Protein AF-A0A958B3D5-F1 (afdb_monomer)

Structure (mmCIF, N/CA/C/O backbone):
data_AF-A0A958B3D5-F1
#
_entry.id   AF-A0A958B3D5-F1
#
loop_
_atom_site.group_PDB
_atom_site.id
_atom_site.type_symbol
_atom_site.label_atom_id
_atom_site.label_alt_id
_atom_site.label_comp_id
_atom_site.label_asym_id
_atom_site.label_entity_id
_atom_site.label_seq_id
_atom_site.pdbx_PDB_ins_code
_atom_site.Cartn_x
_atom_site.Cartn_y
_atom_site.Cartn_z
_atom_site.occupancy
_atom_site.B_iso_or_equiv
_atom_site.auth_seq_id
_atom_site.auth_comp_id
_atom_site.auth_asym_id
_atom_site.auth_atom_id
_atom_site.pdbx_PDB_model_num
ATOM 1 N N . MET A 1 1 ? 12.696 -18.275 -18.378 1.00 77.12 1 MET A N 1
ATOM 2 C CA . MET A 1 1 ? 12.190 -16.947 -18.008 1.00 77.12 1 MET A CA 1
ATOM 3 C C . MET A 1 1 ? 13.388 -16.177 -17.525 1.00 77.12 1 MET A C 1
ATOM 5 O O . MET A 1 1 ? 14.136 -16.757 -16.745 1.00 77.12 1 MET A O 1
ATOM 9 N N . VAL A 1 2 ? 13.602 -14.979 -18.042 1.00 88.62 2 VAL A N 1
ATOM 10 C CA . VAL A 1 2 ? 14.776 -14.151 -17.714 1.00 88.62 2 VAL A CA 1
ATOM 11 C C . VAL A 1 2 ? 14.427 -13.026 -16.740 1.00 88.62 2 VAL A C 1
ATOM 13 O O . VAL A 1 2 ? 15.256 -12.662 -15.922 1.00 88.62 2 VAL A O 1
ATOM 16 N N . GLY A 1 3 ? 13.149 -12.641 -16.679 1.00 92.44 3 GLY A N 1
ATOM 17 C CA . GLY A 1 3 ? 12.602 -11.757 -15.654 1.00 92.44 3 GLY A CA 1
ATOM 18 C C . GLY A 1 3 ? 11.229 -12.218 -15.157 1.00 92.44 3 GLY A C 1
ATOM 19 O O . GLY A 1 3 ? 10.503 -12.943 -15.852 1.00 92.44 3 GLY A O 1
ATOM 20 N N . LEU A 1 4 ? 10.876 -11.806 -13.937 1.00 95.00 4 LEU A N 1
ATOM 21 C CA . LEU A 1 4 ? 9.595 -12.077 -13.280 1.00 95.00 4 LEU A CA 1
ATOM 22 C C . LEU A 1 4 ? 9.015 -10.776 -12.722 1.00 95.00 4 LEU A C 1
ATOM 24 O O . LEU A 1 4 ? 9.744 -9.974 -12.154 1.00 95.00 4 LEU A O 1
ATOM 28 N N . ALA A 1 5 ? 7.698 -10.616 -12.813 1.00 95.56 5 ALA A N 1
ATOM 29 C CA . ALA A 1 5 ? 6.973 -9.504 -12.205 1.00 95.56 5 ALA A CA 1
ATOM 30 C C . ALA A 1 5 ? 5.716 -10.019 -11.504 1.00 95.56 5 ALA A C 1
ATOM 32 O O . ALA A 1 5 ? 5.109 -10.996 -11.944 1.00 95.56 5 ALA A O 1
ATOM 33 N N . PHE A 1 6 ? 5.305 -9.365 -10.422 1.00 93.06 6 PHE A N 1
ATOM 34 C CA . PHE A 1 6 ? 4.084 -9.713 -9.701 1.00 93.06 6 PHE A CA 1
ATOM 35 C C . P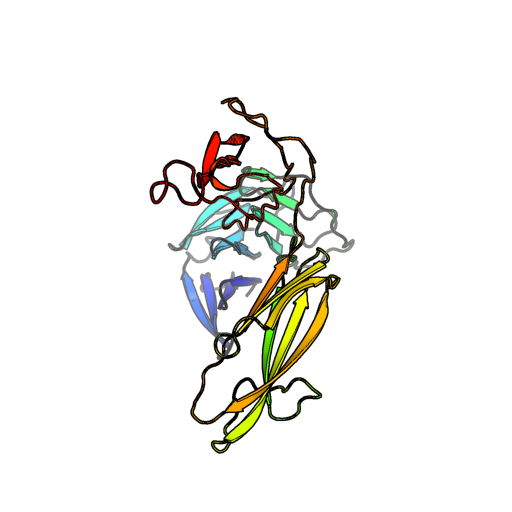HE A 1 6 ? 3.142 -8.518 -9.685 1.00 93.06 6 PHE A C 1
ATOM 37 O O . PHE A 1 6 ? 3.544 -7.422 -9.304 1.00 93.06 6 PHE A O 1
ATOM 44 N N . TYR A 1 7 ? 1.892 -8.729 -10.086 1.00 93.25 7 TYR A N 1
ATOM 45 C CA . TYR A 1 7 ? 0.882 -7.678 -10.072 1.00 93.25 7 TYR A CA 1
ATOM 46 C C . TYR A 1 7 ? -0.500 -8.265 -9.805 1.00 93.25 7 TYR A C 1
ATOM 48 O O . TYR A 1 7 ? -0.893 -9.257 -10.420 1.00 93.25 7 TYR A O 1
ATOM 56 N N . ASN A 1 8 ? -1.239 -7.645 -8.882 1.00 88.06 8 ASN A N 1
ATOM 57 C CA . ASN A 1 8 ? -2.623 -7.988 -8.548 1.00 88.06 8 ASN A CA 1
ATOM 58 C C . ASN A 1 8 ? -2.867 -9.499 -8.313 1.00 88.06 8 ASN A C 1
ATOM 60 O O . ASN A 1 8 ? -3.808 -10.090 -8.840 1.00 88.06 8 ASN A O 1
ATOM 64 N N . GLY A 1 9 ? -1.971 -10.147 -7.559 1.00 86.06 9 GLY A N 1
ATOM 65 C CA . GLY A 1 9 ? -2.069 -11.577 -7.231 1.00 86.06 9 GLY A CA 1
ATOM 66 C C . GLY A 1 9 ? -1.622 -12.540 -8.339 1.00 86.06 9 GLY A C 1
ATOM 67 O O . GLY A 1 9 ? -1.607 -13.748 -8.112 1.00 86.06 9 GLY A O 1
ATOM 68 N N . GLN A 1 10 ? -1.232 -12.031 -9.509 1.00 94.56 10 GLN A N 1
ATOM 69 C CA . GLN A 1 10 ? -0.783 -12.816 -10.654 1.00 94.56 10 GLN A CA 1
ATOM 70 C C . GLN A 1 10 ? 0.737 -12.694 -10.820 1.00 94.56 10 GLN A C 1
ATOM 72 O O . GLN A 1 10 ? 1.296 -11.594 -10.824 1.00 94.56 10 GLN A O 1
ATOM 77 N N . LEU A 1 11 ? 1.407 -13.837 -10.985 1.00 96.94 11 LEU A N 1
ATOM 78 C CA . LEU A 1 11 ? 2.815 -13.889 -11.370 1.00 96.94 11 LEU A CA 1
ATOM 79 C C . LEU A 1 11 ? 2.921 -13.826 -12.895 1.00 96.94 11 LEU A C 1
ATOM 81 O O . LEU A 1 11 ? 2.207 -14.543 -13.599 1.00 96.94 11 LEU A O 1
ATOM 85 N N . TYR A 1 12 ? 3.833 -13.003 -13.390 1.00 97.38 12 TYR A N 1
ATOM 86 C CA . TYR A 1 12 ? 4.180 -12.876 -14.796 1.00 97.38 12 TYR A CA 1
ATOM 87 C C . TYR A 1 12 ? 5.673 -13.115 -14.990 1.00 97.38 12 TYR A C 1
ATOM 89 O O . TYR A 1 12 ? 6.467 -12.991 -14.056 1.00 97.38 12 TYR A O 1
ATOM 97 N N . GLY A 1 13 ? 6.080 -13.389 -16.222 1.00 95.44 13 GLY A N 1
ATOM 98 C CA . GLY A 1 13 ? 7.480 -13.254 -16.589 1.00 95.44 13 GLY A CA 1
ATOM 99 C C . GLY A 1 13 ? 7.708 -13.207 -18.086 1.00 95.44 13 GLY A C 1
ATOM 100 O O . GLY A 1 13 ? 6.782 -13.401 -18.871 1.00 95.44 13 GLY A O 1
ATOM 101 N N . VAL A 1 14 ? 8.963 -13.010 -18.463 1.00 94.31 14 VAL A N 1
ATOM 102 C CA . VAL A 1 14 ? 9.401 -12.890 -19.859 1.00 94.31 14 VAL A CA 1
ATOM 103 C C . VAL A 1 14 ? 10.332 -14.025 -20.257 1.00 94.31 14 VAL A C 1
ATOM 105 O O . VAL A 1 14 ? 11.064 -14.583 -19.432 1.00 94.31 14 VAL A O 1
ATOM 108 N N . LYS A 1 15 ? 10.301 -14.382 -21.539 1.00 89.38 15 LYS A N 1
ATOM 109 C CA . LYS A 1 15 ? 11.169 -15.385 -22.166 1.00 89.38 15 LYS A CA 1
ATOM 110 C C . LYS A 1 15 ? 11.707 -14.808 -23.482 1.00 89.38 15 LYS A C 1
ATOM 112 O O . LYS A 1 15 ? 10.896 -14.368 -24.282 1.00 89.38 15 LYS A O 1
ATOM 117 N N . ASN A 1 16 ? 13.018 -14.886 -23.710 1.00 82.38 16 ASN A N 1
ATOM 118 C CA . ASN A 1 16 ? 13.761 -14.221 -24.800 1.00 82.38 16 ASN A CA 1
ATOM 119 C C . ASN A 1 16 ? 14.548 -15.204 -25.705 1.00 82.38 16 ASN A C 1
ATOM 121 O O . ASN A 1 16 ? 15.698 -14.975 -26.056 1.00 82.38 16 ASN A O 1
ATOM 125 N N . ILE A 1 17 ? 14.002 -16.397 -25.980 1.00 78.88 17 ILE A N 1
ATOM 126 C CA . ILE A 1 17 ? 14.711 -17.389 -26.827 1.00 78.88 17 ILE A CA 1
ATOM 127 C C . ILE A 1 17 ? 13.835 -18.069 -27.882 1.00 78.88 17 ILE A C 1
ATOM 129 O O . ILE A 1 17 ? 14.340 -18.493 -28.916 1.00 78.88 17 ILE A O 1
ATOM 133 N N . ALA A 1 18 ? 12.549 -18.289 -27.596 1.00 80.81 18 ALA A N 1
ATOM 134 C CA . ALA A 1 18 ? 11.605 -18.939 -28.508 1.00 80.81 18 ALA A CA 1
ATOM 135 C C . ALA A 1 18 ? 10.183 -18.732 -27.988 1.00 80.81 18 ALA A C 1
ATOM 137 O O . ALA A 1 18 ? 9.936 -19.062 -26.817 1.00 80.81 18 ALA A O 1
ATOM 138 N N . ASN A 1 19 ? 9.264 -18.292 -28.850 1.00 86.25 19 ASN A N 1
ATOM 139 C CA . ASN A 1 19 ? 7.934 -17.824 -28.458 1.00 86.25 19 ASN A CA 1
ATOM 140 C C . ASN A 1 19 ? 8.078 -16.742 -27.389 1.00 86.25 19 ASN A C 1
ATOM 142 O O . ASN A 1 19 ? 7.780 -16.964 -26.205 1.00 86.25 19 ASN A O 1
ATOM 146 N N . GLU A 1 20 ? 8.683 -15.642 -27.800 1.00 92.19 20 GLU A N 1
ATOM 147 C CA . GLU A 1 20 ? 8.947 -14.528 -26.922 1.00 92.19 20 GLU A CA 1
ATOM 148 C C . GLU A 1 20 ? 7.638 -13.819 -26.612 1.00 92.19 20 GLU A C 1
ATOM 150 O O . GLU A 1 20 ? 6.849 -13.462 -27.480 1.00 92.19 20 GLU A O 1
ATOM 155 N N . ALA A 1 21 ? 7.360 -13.731 -25.322 1.00 95.56 21 ALA A N 1
ATOM 156 C CA . ALA A 1 21 ? 6.099 -13.240 -24.818 1.00 95.56 21 ALA A CA 1
ATOM 157 C C . ALA A 1 21 ? 6.259 -12.874 -23.346 1.00 95.56 21 ALA A 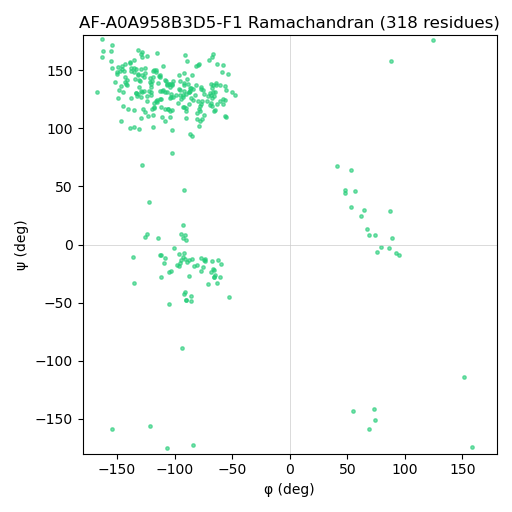C 1
ATOM 159 O O . ALA A 1 21 ? 7.145 -13.381 -22.641 1.00 95.56 21 ALA A O 1
ATOM 160 N N . ILE A 1 22 ? 5.325 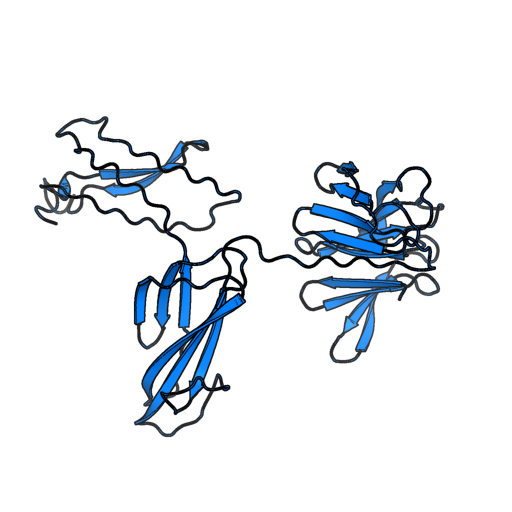-12.065 -22.860 1.00 96.50 22 ILE A N 1
ATOM 161 C CA . ILE A 1 22 ? 5.001 -12.023 -21.440 1.00 96.50 22 ILE A CA 1
ATOM 162 C C . ILE A 1 22 ? 4.048 -13.184 -21.169 1.00 96.50 22 ILE A C 1
ATOM 164 O O . ILE A 1 22 ? 3.025 -13.342 -21.837 1.00 96.50 22 ILE A O 1
ATOM 168 N N . TRP A 1 23 ? 4.371 -13.995 -20.171 1.00 97.25 23 TRP A N 1
ATOM 169 C CA . TRP A 1 23 ? 3.598 -15.160 -19.761 1.00 97.25 23 TRP A CA 1
ATOM 170 C C . TRP A 1 23 ? 2.942 -14.899 -18.410 1.00 97.25 23 TRP A C 1
ATOM 172 O O . TRP A 1 23 ? 3.624 -14.488 -17.475 1.00 97.25 23 TRP A O 1
ATOM 182 N N . ALA A 1 24 ? 1.651 -15.200 -18.279 1.00 97.38 24 ALA A N 1
ATOM 183 C CA . ALA A 1 24 ? 0.974 -15.290 -16.989 1.00 97.38 24 ALA A CA 1
ATOM 184 C C . ALA A 1 24 ? 1.171 -16.699 -16.413 1.00 97.38 24 ALA A C 1
ATOM 186 O O . ALA A 1 24 ? 0.878 -17.695 -17.079 1.00 97.38 24 ALA A O 1
ATOM 187 N N . ILE A 1 25 ? 1.682 -16.780 -15.186 1.00 97.44 25 ILE A N 1
ATOM 188 C CA . ILE A 1 25 ? 2.015 -18.016 -14.475 1.00 97.44 25 ILE A CA 1
ATOM 189 C C . ILE A 1 25 ? 1.041 -18.198 -13.314 1.00 97.44 25 ILE A C 1
ATOM 191 O O . ILE A 1 25 ? 1.098 -17.478 -12.318 1.00 97.44 25 ILE A O 1
ATOM 195 N N . ASP A 1 26 ? 0.147 -19.174 -13.415 1.00 94.81 26 ASP A N 1
ATOM 196 C CA . ASP A 1 26 ? -0.743 -19.524 -12.310 1.00 94.81 26 ASP A CA 1
ATOM 197 C C . ASP A 1 26 ? 0.081 -20.127 -11.158 1.00 94.81 26 ASP A C 1
ATOM 199 O O . ASP A 1 26 ? 0.756 -21.145 -11.317 1.00 94.81 26 ASP A O 1
ATOM 203 N N . THR A 1 27 ? 0.052 -19.490 -9.988 1.00 93.12 27 THR A N 1
ATOM 204 C CA . THR A 1 27 ? 0.891 -19.863 -8.836 1.00 93.12 27 THR A CA 1
ATOM 205 C C . THR A 1 27 ? 0.394 -21.102 -8.086 1.00 93.12 27 THR A C 1
ATOM 207 O O . THR A 1 27 ? 1.138 -21.655 -7.279 1.00 93.12 27 THR A O 1
ATOM 210 N N . ASN A 1 28 ? -0.822 -21.582 -8.369 1.00 93.31 28 ASN A N 1
ATOM 211 C CA . ASN A 1 28 ? -1.383 -22.796 -7.771 1.00 93.31 28 ASN A CA 1
ATOM 212 C C . ASN A 1 28 ? -1.079 -24.038 -8.620 1.00 93.31 28 ASN A C 1
ATOM 214 O O . ASN A 1 28 ? -0.752 -25.102 -8.097 1.00 93.31 28 ASN A O 1
ATOM 218 N N . THR A 1 29 ? -1.211 -23.910 -9.939 1.00 96.00 29 THR A N 1
ATOM 219 C CA . THR A 1 29 ? -1.064 -24.996 -10.919 1.00 96.00 29 THR A CA 1
ATOM 220 C C . THR A 1 29 ? 0.316 -25.029 -11.571 1.00 96.00 29 THR A C 1
ATOM 222 O O . THR A 1 29 ? 0.689 -26.055 -12.137 1.00 96.00 29 THR A O 1
ATOM 225 N N . LEU A 1 30 ? 1.076 -23.931 -11.477 1.00 93.19 30 LEU A N 1
ATOM 226 C CA . LEU A 1 30 ? 2.392 -23.726 -12.093 1.00 93.19 30 LEU A CA 1
ATOM 227 C C . LEU A 1 30 ? 2.367 -23.786 -13.628 1.00 93.19 30 LEU A C 1
ATOM 229 O O . LEU A 1 30 ? 3.376 -24.086 -14.269 1.00 93.19 30 LEU A O 1
ATOM 233 N N . VAL A 1 31 ? 1.209 -23.503 -14.226 1.00 95.38 31 VAL A N 1
ATOM 234 C CA . VAL A 1 31 ? 1.032 -23.451 -15.679 1.00 95.38 31 VAL A CA 1
ATOM 235 C C . VAL A 1 31 ? 1.246 -22.020 -16.169 1.00 95.38 31 VAL A C 1
ATOM 237 O O . VAL A 1 31 ? 0.628 -21.084 -15.664 1.00 95.38 31 VAL A O 1
ATOM 240 N N . ALA A 1 32 ? 2.105 -21.864 -17.178 1.00 95.56 32 ALA A N 1
ATOM 241 C CA . ALA A 1 32 ? 2.330 -20.600 -17.873 1.00 95.56 32 ALA A CA 1
ATOM 242 C C . ALA A 1 32 ? 1.484 -20.524 -19.154 1.00 95.56 32 ALA A C 1
ATOM 244 O O . ALA A 1 32 ? 1.461 -21.466 -19.948 1.00 95.56 32 ALA A O 1
ATOM 245 N N . THR A 1 33 ? 0.824 -19.391 -19.375 1.00 96.81 33 THR A N 1
ATOM 246 C CA . THR A 1 33 ? 0.042 -19.093 -20.584 1.00 96.81 33 THR A CA 1
ATOM 247 C C . THR A 1 33 ? 0.497 -17.772 -21.188 1.00 96.81 33 THR A C 1
ATOM 249 O O . THR A 1 33 ? 0.877 -16.863 -20.452 1.00 96.81 33 THR A O 1
ATOM 252 N N . VAL A 1 34 ? 0.504 -17.674 -22.520 1.00 96.62 34 VAL A N 1
ATOM 253 C CA . VAL A 1 34 ? 0.860 -16.426 -23.213 1.00 96.62 34 VAL A CA 1
ATOM 254 C C . VAL A 1 34 ? -0.128 -15.342 -22.793 1.00 96.62 34 VAL A C 1
ATOM 256 O O . VAL A 1 34 ? -1.338 -15.530 -22.920 1.00 96.62 34 VAL A O 1
ATOM 259 N N . PHE A 1 35 ? 0.399 -14.238 -22.269 1.00 97.00 35 PHE A N 1
ATOM 260 C CA . PHE A 1 35 ? -0.375 -13.086 -21.823 1.00 97.00 35 PHE A CA 1
ATOM 261 C C . PHE A 1 35 ? -0.270 -11.931 -22.823 1.00 97.00 35 PHE A C 1
ATOM 263 O O . PHE A 1 35 ? -1.297 -11.439 -23.283 1.00 97.00 35 PHE A O 1
ATOM 270 N N . ILE A 1 36 ? 0.952 -11.553 -23.210 1.00 96.81 36 ILE A N 1
ATOM 271 C CA . ILE A 1 36 ? 1.215 -10.609 -24.306 1.00 96.81 36 ILE A CA 1
ATOM 272 C C . ILE A 1 36 ? 2.197 -11.277 -25.261 1.00 96.81 36 ILE A C 1
ATOM 274 O O . ILE A 1 36 ? 3.319 -11.588 -24.866 1.00 96.81 36 ILE A O 1
ATOM 278 N N . ASP A 1 37 ? 1.747 -11.506 -26.489 1.00 95.19 37 ASP A N 1
ATOM 279 C CA . ASP A 1 37 ? 2.544 -12.057 -27.585 1.00 95.19 37 ASP A CA 1
ATOM 280 C C . ASP A 1 37 ? 3.191 -10.898 -28.346 1.00 95.19 37 ASP A C 1
ATOM 282 O O . ASP A 1 37 ? 2.499 -9.945 -28.711 1.00 95.19 37 ASP A O 1
ATOM 286 N N . TYR A 1 38 ? 4.499 -10.960 -28.568 1.00 93.75 38 TYR A N 1
ATOM 287 C CA . TYR A 1 38 ? 5.221 -9.989 -29.384 1.00 93.75 38 TYR A CA 1
ATOM 288 C C . TYR A 1 38 ? 6.044 -10.719 -30.445 1.00 93.75 38 TYR A C 1
ATOM 290 O O . TYR A 1 38 ? 6.162 -11.941 -30.429 1.00 93.75 38 TYR A O 1
ATOM 298 N N . ALA A 1 39 ? 6.527 -9.988 -31.450 1.00 92.62 39 ALA A N 1
ATOM 299 C CA . ALA A 1 39 ? 7.266 -10.613 -32.537 1.00 92.62 39 ALA A CA 1
ATOM 300 C C . ALA A 1 39 ? 8.605 -11.171 -32.027 1.00 92.62 39 ALA A C 1
ATOM 302 O O . ALA A 1 39 ? 9.394 -10.449 -31.424 1.00 92.62 39 ALA A O 1
ATOM 303 N N . ASP A 1 40 ? 8.849 -12.456 -32.291 1.00 90.12 40 ASP A N 1
ATOM 304 C CA . ASP A 1 40 ? 10.117 -13.109 -31.957 1.00 90.12 40 ASP A CA 1
ATOM 305 C C . ASP A 1 40 ? 11.302 -12.346 -32.584 1.00 90.12 40 ASP A C 1
ATOM 307 O O . ASP A 1 40 ? 11.292 -12.059 -33.787 1.00 90.12 40 ASP A O 1
ATOM 311 N N . ALA A 1 41 ? 12.339 -12.104 -31.779 1.00 89.56 41 ALA A N 1
ATOM 312 C CA . ALA A 1 41 ? 13.553 -11.348 -32.088 1.00 89.56 41 ALA A CA 1
ATOM 313 C C . ALA A 1 41 ? 13.357 -9.837 -32.319 1.00 89.56 41 ALA A C 1
ATOM 315 O O . ALA A 1 41 ? 14.269 -9.176 -32.821 1.00 89.56 41 ALA A O 1
ATOM 316 N N . ASP A 1 42 ? 12.193 -9.273 -31.967 1.00 92.06 42 ASP A N 1
ATOM 317 C CA . ASP A 1 42 ? 12.032 -7.814 -31.898 1.00 92.06 42 ASP A CA 1
ATOM 318 C C . ASP A 1 42 ? 12.587 -7.223 -30.589 1.00 92.06 42 ASP A C 1
ATOM 320 O O . ASP A 1 42 ? 12.799 -6.003 -30.508 1.00 92.06 42 ASP A O 1
ATOM 324 N N . PHE A 1 43 ? 12.783 -8.070 -29.573 1.00 94.00 43 PHE A N 1
ATOM 325 C CA . PHE A 1 43 ? 13.285 -7.693 -28.262 1.00 94.00 43 PHE A CA 1
ATOM 326 C C . PHE A 1 43 ? 14.137 -8.799 -27.630 1.00 94.00 43 PHE A C 1
ATOM 328 O O . PHE A 1 43 ? 13.698 -9.943 -27.539 1.00 94.00 43 PHE A O 1
ATOM 335 N N . ASP A 1 44 ? 15.259 -8.408 -27.035 1.00 93.12 44 ASP A N 1
ATOM 336 C CA . ASP A 1 44 ? 16.010 -9.204 -26.069 1.00 93.12 44 ASP A CA 1
ATOM 337 C C . ASP A 1 44 ? 15.698 -8.657 -24.675 1.00 93.12 44 ASP A C 1
ATOM 339 O O . ASP A 1 44 ? 16.408 -7.804 -24.138 1.00 93.12 44 ASP A O 1
ATOM 343 N N . LEU A 1 45 ? 14.528 -9.042 -24.151 1.00 93.94 45 LEU A N 1
ATOM 344 C CA . LEU A 1 45 ? 14.068 -8.556 -22.852 1.00 93.94 45 LEU A CA 1
ATOM 345 C C . LEU A 1 45 ? 14.782 -9.294 -21.722 1.00 93.94 45 LEU A C 1
ATOM 347 O O . LEU A 1 45 ? 14.512 -10.479 -21.533 1.00 93.94 45 LEU A O 1
ATOM 351 N N . GLY A 1 46 ? 15.595 -8.587 -20.939 1.00 89.50 46 GLY A N 1
ATOM 352 C CA . GLY A 1 46 ? 16.235 -9.104 -19.728 1.00 89.50 46 GLY A CA 1
ATOM 353 C C . GLY A 1 46 ? 15.405 -8.804 -18.477 1.00 89.50 46 GLY A C 1
ATOM 354 O O . GLY A 1 46 ? 14.531 -9.578 -18.063 1.00 89.50 46 GLY A O 1
ATOM 355 N N . GLY A 1 47 ? 15.661 -7.637 -17.890 1.00 94.56 47 GLY A N 1
ATOM 356 C CA . GLY A 1 47 ? 14.972 -7.120 -16.713 1.00 94.56 47 GLY A CA 1
ATOM 357 C C . GLY A 1 47 ? 13.500 -6.863 -16.981 1.00 94.56 47 GLY A C 1
ATOM 358 O O . GLY A 1 47 ? 13.115 -6.363 -18.033 1.00 94.56 47 GLY A O 1
ATOM 359 N N . PHE A 1 48 ? 12.653 -7.204 -16.011 1.00 97.25 48 PHE A N 1
ATOM 360 C CA . PHE A 1 48 ? 11.204 -7.145 -16.158 1.00 97.25 48 PHE A CA 1
ATOM 361 C C . PHE A 1 48 ? 10.534 -6.743 -14.850 1.00 97.25 48 PHE A C 1
ATOM 363 O O . PHE A 1 48 ? 10.802 -7.333 -13.807 1.00 97.25 48 PHE A O 1
ATOM 370 N N . ALA A 1 49 ? 9.634 -5.767 -14.915 1.00 97.69 49 ALA A N 1
ATOM 371 C CA . ALA A 1 49 ? 8.878 -5.287 -13.770 1.00 97.69 49 ALA A CA 1
ATOM 372 C C . ALA A 1 49 ? 7.469 -4.857 -14.192 1.00 97.69 49 ALA A C 1
ATOM 374 O O . ALA A 1 49 ? 7.235 -4.456 -15.330 1.00 97.69 49 ALA A O 1
ATOM 375 N N . ALA A 1 50 ? 6.528 -4.923 -13.255 1.00 96.88 50 ALA A N 1
ATOM 376 C CA . ALA A 1 50 ? 5.214 -4.315 -13.402 1.00 96.88 50 ALA A CA 1
ATOM 377 C C . ALA A 1 50 ? 5.154 -3.076 -12.510 1.00 96.88 50 ALA A C 1
ATOM 379 O O . ALA A 1 50 ? 5.601 -3.130 -11.364 1.00 96.88 50 ALA A O 1
ATOM 380 N N . ASP A 1 51 ? 4.592 -1.986 -13.019 1.00 95.62 51 ASP A N 1
ATOM 381 C CA . ASP A 1 51 ? 4.250 -0.828 -12.200 1.00 95.62 51 ASP A CA 1
ATOM 382 C C . ASP A 1 51 ? 3.187 -1.249 -11.165 1.00 95.62 51 ASP A C 1
ATOM 384 O O . ASP A 1 51 ? 2.109 -1.725 -11.547 1.00 95.62 51 ASP A O 1
ATOM 388 N N . PRO A 1 52 ? 3.461 -1.103 -9.855 1.00 91.12 52 PRO A N 1
ATOM 389 C CA . PRO A 1 52 ? 2.552 -1.558 -8.807 1.00 91.12 52 PRO A CA 1
ATOM 390 C C . PRO A 1 52 ? 1.228 -0.778 -8.763 1.00 91.12 52 PRO A C 1
ATOM 392 O O . PRO A 1 52 ? 0.239 -1.307 -8.256 1.00 91.12 52 PRO A O 1
ATOM 395 N N . ASN A 1 53 ? 1.172 0.439 -9.310 1.00 87.81 53 ASN A N 1
ATOM 396 C CA . ASN A 1 53 ? -0.039 1.255 -9.357 1.00 87.81 53 ASN A CA 1
ATOM 397 C C . ASN A 1 53 ? -0.903 0.932 -10.577 1.00 87.81 53 ASN A C 1
ATOM 399 O O . ASN A 1 53 ? -2.127 0.842 -10.472 1.00 87.81 53 ASN A O 1
ATOM 403 N N . THR A 1 54 ? -0.277 0.787 -11.748 1.00 91.44 54 THR A N 1
ATOM 404 C CA . THR A 1 54 ? -0.994 0.733 -13.034 1.00 91.44 54 THR A CA 1
ATOM 405 C C . THR A 1 54 ? -1.076 -0.668 -13.635 1.00 91.44 54 THR A C 1
ATOM 407 O O . THR A 1 54 ? -1.984 -0.939 -14.421 1.00 91.44 54 THR A O 1
ATOM 410 N N . GLY A 1 55 ? -0.154 -1.563 -13.272 1.00 94.44 55 GLY A N 1
ATOM 411 C CA . GLY A 1 55 ? 0.013 -2.866 -13.913 1.00 94.44 55 GLY A CA 1
ATOM 412 C C . GLY A 1 55 ? 0.668 -2.801 -15.293 1.00 94.44 55 GLY A C 1
ATOM 413 O O . GLY A 1 55 ? 0.698 -3.815 -15.989 1.00 94.44 55 GLY A O 1
ATOM 414 N N . GLU A 1 56 ? 1.177 -1.638 -15.715 1.00 97.12 56 GLU A N 1
ATOM 415 C CA . GLU A 1 56 ? 1.971 -1.527 -16.939 1.00 97.12 56 GLU A CA 1
ATOM 416 C C . GLU A 1 56 ? 3.272 -2.328 -16.809 1.00 97.12 56 GLU A C 1
ATOM 418 O O . GLU A 1 56 ? 3.948 -2.285 -15.780 1.00 97.12 56 GLU A O 1
ATOM 423 N N . PHE A 1 57 ? 3.640 -3.051 -17.867 1.00 98.19 57 PHE A N 1
ATOM 424 C CA . PHE A 1 57 ? 4.870 -3.833 -17.895 1.00 98.19 57 PHE A CA 1
ATOM 425 C C . PHE A 1 57 ? 6.018 -3.029 -18.486 1.00 98.19 57 PHE A C 1
ATOM 427 O O . PHE A 1 57 ? 5.930 -2.534 -19.612 1.00 98.19 57 PHE A O 1
ATOM 434 N N . TYR A 1 58 ? 7.113 -2.973 -17.740 1.00 98.44 58 TYR A N 1
ATOM 435 C CA . TYR A 1 58 ? 8.371 -2.387 -18.158 1.00 98.44 58 TYR A CA 1
ATOM 436 C C . TYR A 1 58 ? 9.430 -3.477 -18.278 1.00 98.44 58 TYR A C 1
ATOM 438 O O . TYR A 1 58 ? 9.444 -4.437 -17.504 1.00 98.44 58 TYR A O 1
ATOM 446 N N . ALA A 1 59 ? 10.314 -3.324 -19.255 1.00 97.69 59 ALA A N 1
ATOM 447 C CA . ALA A 1 59 ? 11.412 -4.243 -19.483 1.00 97.69 59 ALA A CA 1
ATOM 448 C C . ALA A 1 59 ? 12.655 -3.512 -19.989 1.00 97.69 59 ALA A C 1
ATOM 450 O O . ALA A 1 59 ? 12.550 -2.478 -20.649 1.00 97.69 59 ALA A O 1
ATOM 451 N N . THR A 1 60 ? 13.829 -4.041 -19.682 1.00 97.44 60 THR A N 1
ATOM 452 C CA . THR A 1 60 ? 15.083 -3.636 -20.318 1.00 97.44 60 THR A CA 1
ATOM 453 C C . THR A 1 60 ? 15.261 -4.464 -21.591 1.00 97.44 60 THR A C 1
ATOM 455 O O . THR A 1 60 ? 14.959 -5.654 -21.593 1.00 97.44 60 THR A O 1
ATOM 458 N N . ASN A 1 61 ? 15.634 -3.813 -22.693 1.00 96.69 61 ASN A N 1
ATOM 459 C CA . ASN A 1 61 ? 15.847 -4.435 -23.996 1.00 96.69 61 ASN A CA 1
ATOM 460 C C . ASN A 1 61 ? 17.302 -4.254 -24.428 1.00 96.69 61 ASN A C 1
ATOM 462 O O . ASN A 1 61 ? 17.726 -3.117 -24.664 1.00 96.69 61 ASN A O 1
ATOM 466 N N . ASP A 1 62 ? 18.030 -5.352 -24.592 1.00 94.44 62 ASP A N 1
ATOM 467 C CA . ASP A 1 62 ? 19.442 -5.326 -24.994 1.00 94.44 62 ASP A CA 1
ATOM 468 C C . ASP A 1 62 ? 19.613 -5.341 -26.523 1.00 94.44 62 ASP A C 1
ATOM 470 O O . ASP A 1 62 ? 20.650 -4.936 -27.064 1.00 94.44 62 ASP A O 1
ATOM 474 N N . ASP A 1 63 ? 18.546 -5.673 -27.255 1.00 93.94 63 ASP A N 1
ATOM 475 C CA . ASP A 1 63 ? 18.552 -5.678 -28.711 1.00 93.94 63 ASP A CA 1
ATOM 476 C C . ASP A 1 63 ? 18.602 -4.269 -29.309 1.00 93.94 63 ASP A C 1
ATOM 478 O O . ASP A 1 63 ? 17.766 -3.399 -29.064 1.00 93.94 63 ASP A O 1
ATOM 482 N N . THR A 1 64 ? 19.556 -4.046 -30.211 1.00 93.69 64 THR A N 1
ATOM 483 C CA . THR A 1 64 ? 19.707 -2.755 -30.908 1.00 93.69 64 THR A CA 1
ATOM 484 C C . THR A 1 64 ? 18.816 -2.615 -32.145 1.00 93.69 64 THR A C 1
ATOM 486 O O . THR A 1 64 ? 18.694 -1.522 -32.696 1.00 93.69 64 THR A O 1
ATOM 489 N N . THR A 1 65 ? 18.212 -3.702 -32.624 1.00 92.69 65 THR A N 1
ATOM 490 C CA . THR A 1 65 ? 17.355 -3.753 -33.819 1.00 92.69 65 THR A CA 1
ATOM 491 C C . THR A 1 65 ? 16.211 -4.732 -33.549 1.00 92.69 65 THR A C 1
ATOM 493 O O . THR A 1 65 ? 16.493 -5.776 -32.982 1.00 92.69 65 THR A O 1
ATOM 496 N N . PRO A 1 66 ? 14.966 -4.442 -33.974 1.00 94.25 66 PRO A N 1
ATOM 497 C CA . PRO A 1 66 ? 14.536 -3.264 -34.731 1.00 94.25 66 PRO A CA 1
ATOM 498 C C . PRO A 1 66 ? 14.256 -2.027 -33.870 1.00 94.25 66 PRO A C 1
ATOM 500 O O . PRO A 1 66 ? 14.248 -0.919 -34.406 1.00 94.25 66 PRO A O 1
ATOM 503 N N . ASN A 1 67 ? 14.050 -2.197 -32.564 1.00 94.81 67 ASN A N 1
ATOM 504 C CA . ASN A 1 67 ? 13.484 -1.151 -31.708 1.00 94.81 67 ASN A CA 1
ATOM 505 C C . ASN A 1 67 ? 14.533 -0.297 -30.970 1.00 94.81 67 ASN A C 1
ATOM 507 O O . ASN A 1 67 ? 14.213 0.806 -30.524 1.00 94.81 67 ASN A O 1
ATOM 511 N N . GLY A 1 68 ? 15.787 -0.758 -30.909 1.00 95.94 68 GLY A N 1
ATOM 512 C CA . GLY A 1 68 ? 16.870 -0.111 -30.162 1.00 95.94 68 GLY A CA 1
ATOM 513 C C . GLY A 1 68 ? 16.933 -0.569 -28.706 1.00 95.94 68 GLY A C 1
ATOM 514 O O . GLY A 1 68 ? 15.935 -1.036 -28.163 1.00 95.94 68 GLY A O 1
ATOM 515 N N . SER A 1 69 ? 18.098 -0.420 -28.071 1.00 97.06 69 SER A N 1
ATOM 516 C CA . SER A 1 69 ? 18.291 -0.834 -26.680 1.00 97.06 69 SER A CA 1
ATOM 517 C C . SER A 1 69 ? 17.848 0.245 -25.691 1.00 97.06 69 SER A C 1
ATOM 519 O O . SER A 1 69 ? 17.968 1.448 -25.960 1.00 97.06 69 SER A O 1
ATOM 521 N N . GLY A 1 70 ? 17.313 -0.164 -24.542 1.00 98.12 70 GLY A N 1
ATOM 522 C CA . GLY A 1 70 ? 16.786 0.782 -23.563 1.00 98.12 70 GLY A CA 1
ATOM 523 C C . GLY A 1 70 ? 15.771 0.214 -22.580 1.00 98.12 70 GLY A C 1
ATOM 524 O O . GLY A 1 70 ? 15.472 -0.975 -22.564 1.00 98.12 70 GLY A O 1
ATOM 525 N N . LEU A 1 71 ? 15.202 1.109 -21.775 1.00 98.56 71 LEU A N 1
ATOM 526 C CA . LEU A 1 71 ? 14.006 0.848 -20.984 1.00 98.56 71 LEU A CA 1
ATOM 527 C C . LEU A 1 71 ? 12.773 0.973 -21.884 1.00 98.56 71 LEU A C 1
ATOM 529 O O . LEU A 1 71 ? 12.532 2.030 -22.473 1.00 98.56 71 LEU A O 1
ATOM 533 N N . PHE A 1 72 ? 11.969 -0.079 -21.947 1.00 98.44 72 PHE A N 1
ATOM 534 C CA . PHE A 1 72 ? 10.726 -0.142 -22.704 1.00 98.44 72 PHE A CA 1
ATOM 535 C C . PHE A 1 72 ? 9.526 -0.321 -21.788 1.00 98.44 72 PHE A C 1
ATOM 537 O O . PHE A 1 72 ? 9.601 -1.007 -20.774 1.00 98.44 72 PHE A O 1
ATOM 544 N N . ARG A 1 73 ? 8.388 0.231 -22.210 1.00 98.25 73 ARG A N 1
ATOM 545 C CA . ARG A 1 73 ? 7.068 -0.249 -21.804 1.00 98.25 73 ARG A CA 1
ATOM 546 C C . ARG A 1 73 ? 6.558 -1.215 -22.869 1.00 98.25 73 ARG A C 1
ATOM 548 O O . ARG A 1 73 ? 6.530 -0.853 -24.048 1.00 98.25 73 ARG A O 1
ATOM 555 N N . ILE A 1 74 ? 6.129 -2.406 -22.465 1.00 97.69 74 ILE A N 1
ATOM 556 C CA . ILE A 1 74 ? 5.518 -3.392 -23.361 1.00 97.69 74 ILE A CA 1
ATOM 557 C C . ILE A 1 74 ? 4.009 -3.166 -23.378 1.00 97.69 74 ILE A C 1
ATOM 559 O O . ILE A 1 74 ? 3.333 -3.254 -22.352 1.00 97.69 74 ILE A O 1
ATOM 563 N N . ASN A 1 75 ? 3.482 -2.831 -24.551 1.00 97.56 75 ASN A N 1
ATOM 564 C CA . ASN A 1 75 ? 2.078 -2.500 -24.725 1.00 97.56 75 ASN A CA 1
ATOM 565 C C . ASN A 1 75 ? 1.226 -3.779 -24.833 1.00 97.56 75 ASN A C 1
ATOM 567 O O . ASN A 1 75 ? 1.706 -4.810 -25.309 1.00 97.56 75 ASN A O 1
ATOM 571 N N . PRO A 1 76 ? -0.070 -3.726 -24.468 1.00 96.19 76 PRO A N 1
ATOM 572 C CA . PRO A 1 76 ? -0.960 -4.889 -24.546 1.00 96.19 76 PRO A CA 1
ATOM 573 C C . PRO A 1 76 ? -1.140 -5.489 -25.950 1.00 96.19 76 PRO A C 1
ATOM 575 O O . PRO A 1 76 ? -1.639 -6.604 -26.072 1.00 96.19 76 PRO A O 1
ATOM 578 N N . ASP A 1 77 ? -0.783 -4.754 -27.006 1.00 96.00 77 ASP A N 1
ATOM 579 C CA . ASP A 1 77 ? -0.841 -5.209 -28.399 1.00 96.00 77 ASP A CA 1
ATOM 580 C C . ASP A 1 77 ? 0.450 -5.895 -28.884 1.00 96.00 77 ASP A C 1
ATOM 582 O O . ASP A 1 77 ? 0.536 -6.250 -30.059 1.00 96.00 77 ASP A O 1
ATOM 586 N N . GLY A 1 78 ? 1.441 -6.072 -28.002 1.00 94.94 78 GLY A N 1
ATOM 587 C CA . GLY A 1 78 ? 2.736 -6.676 -28.321 1.00 94.94 78 GLY A CA 1
ATOM 588 C C . GLY A 1 78 ? 3.779 -5.695 -28.862 1.00 94.94 78 GLY A C 1
ATOM 589 O O . GLY A 1 78 ? 4.923 -6.083 -29.081 1.00 94.94 78 GLY A O 1
ATOM 590 N N . SER A 1 79 ? 3.434 -4.420 -29.067 1.00 96.56 79 SER A N 1
ATOM 591 C CA . SER A 1 79 ? 4.418 -3.394 -29.430 1.00 96.56 79 SER A CA 1
ATOM 592 C C . SER A 1 79 ? 5.201 -2.895 -28.209 1.00 96.56 79 SER A C 1
ATOM 594 O O . SER A 1 79 ? 4.706 -2.916 -27.084 1.00 96.56 79 SER A O 1
ATOM 596 N N . GLY A 1 80 ? 6.416 -2.385 -28.422 1.00 97.06 80 GLY A N 1
ATOM 597 C CA . GLY A 1 80 ? 7.208 -1.722 -27.383 1.00 97.06 80 GLY A CA 1
ATOM 598 C C . GLY A 1 80 ? 7.226 -0.205 -27.555 1.00 97.06 80 GLY A C 1
ATOM 599 O O . GLY A 1 80 ? 7.386 0.312 -28.660 1.00 97.06 80 GLY A O 1
ATOM 600 N N . THR A 1 81 ? 7.097 0.533 -26.457 1.00 98.06 81 THR A N 1
ATOM 601 C CA . THR A 1 81 ? 7.377 1.972 -26.402 1.00 98.06 81 THR A CA 1
ATOM 602 C C . THR A 1 81 ? 8.711 2.196 -25.705 1.00 98.06 81 THR A C 1
ATOM 604 O O . THR A 1 81 ? 8.829 1.912 -24.516 1.00 98.06 81 THR A O 1
ATOM 607 N N . LEU A 1 82 ? 9.702 2.724 -26.430 1.00 98.06 82 LEU A N 1
ATOM 608 C CA . LEU A 1 82 ? 10.980 3.132 -25.846 1.00 98.06 82 LEU A CA 1
ATOM 609 C C . LEU A 1 82 ? 10.746 4.313 -24.896 1.00 98.06 82 LEU A C 1
ATOM 611 O O . LEU A 1 82 ? 10.351 5.394 -25.335 1.00 98.06 82 LEU A O 1
ATOM 615 N N . ILE A 1 83 ? 10.999 4.096 -23.610 1.00 98.50 83 ILE A N 1
ATOM 616 C CA . ILE A 1 83 ? 10.891 5.109 -22.555 1.00 98.50 83 ILE A CA 1
ATOM 617 C C . ILE A 1 83 ? 12.192 5.903 -22.475 1.00 98.50 83 ILE A C 1
ATOM 619 O O . ILE A 1 83 ? 12.187 7.133 -22.499 1.00 98.50 83 ILE A O 1
ATOM 623 N N . ALA A 1 84 ? 13.324 5.200 -22.440 1.00 98.31 84 ALA A N 1
ATOM 624 C CA . ALA A 1 84 ? 14.640 5.817 -22.403 1.00 98.31 84 ALA A CA 1
ATOM 625 C C . ALA A 1 84 ? 15.695 4.909 -23.042 1.00 98.31 84 ALA A C 1
ATOM 627 O O . ALA A 1 84 ? 15.671 3.705 -22.789 1.00 98.31 84 ALA A O 1
ATOM 628 N N . PRO A 1 85 ? 16.648 5.454 -23.823 1.00 98.12 85 PRO A N 1
ATOM 629 C CA . PRO A 1 85 ? 17.844 4.698 -24.175 1.00 98.12 85 PRO A CA 1
ATOM 630 C C . PRO A 1 85 ? 18.633 4.377 -22.904 1.00 98.12 85 PRO A C 1
ATOM 632 O O . PRO A 1 85 ? 18.555 5.127 -21.927 1.00 98.12 85 PRO A O 1
ATOM 635 N N . TYR A 1 86 ? 19.434 3.314 -22.929 1.00 97.62 86 TYR A N 1
ATOM 636 C CA . TYR A 1 86 ? 20.299 3.006 -21.795 1.00 97.62 86 TYR A CA 1
ATOM 637 C C . TYR A 1 86 ? 21.261 4.151 -21.439 1.00 97.62 86 TYR A C 1
ATOM 639 O O . TYR A 1 86 ? 21.629 4.961 -22.303 1.00 97.62 86 TYR A O 1
ATOM 647 N N . PRO A 1 87 ? 21.708 4.219 -20.168 1.00 95.94 87 PRO A N 1
ATOM 648 C CA . PRO A 1 87 ? 22.755 5.142 -19.758 1.00 95.94 87 PRO A CA 1
ATOM 649 C C . PRO A 1 87 ? 24.001 4.981 -20.634 1.00 95.94 87 PRO A C 1
ATOM 651 O O . PRO A 1 87 ? 24.335 3.888 -21.088 1.00 95.94 87 PRO A O 1
ATOM 654 N N . ALA A 1 88 ? 24.717 6.080 -20.875 1.00 92.12 88 ALA A N 1
ATOM 655 C CA . ALA A 1 88 ? 25.869 6.063 -21.769 1.00 92.12 88 ALA A CA 1
ATOM 656 C C . ALA A 1 88 ? 26.916 5.022 -21.332 1.00 92.12 88 ALA A C 1
ATOM 658 O O . ALA A 1 88 ? 27.428 5.082 -20.215 1.00 92.12 88 ALA A O 1
ATOM 659 N N . GLY A 1 89 ? 27.261 4.114 -22.248 1.00 91.06 89 GLY A N 1
ATOM 660 C CA . GLY A 1 89 ? 28.227 3.038 -22.014 1.00 91.06 89 GLY A CA 1
ATOM 661 C C . GLY A 1 89 ? 27.608 1.706 -21.591 1.00 91.06 89 GLY A C 1
ATOM 662 O O . GLY A 1 89 ? 28.333 0.721 -21.587 1.00 91.06 89 GLY A O 1
ATOM 663 N N . GLN A 1 90 ? 26.305 1.671 -21.303 1.00 93.75 90 GLN A N 1
ATOM 664 C CA . GLN A 1 90 ? 25.583 0.453 -20.948 1.00 93.75 90 GLN A CA 1
ATOM 665 C C . GLN A 1 90 ? 24.973 -0.207 -22.186 1.00 93.75 90 GLN A C 1
ATOM 667 O O . GLN A 1 90 ? 24.421 0.472 -23.058 1.00 93.75 90 GLN A O 1
ATOM 672 N N . THR A 1 91 ? 25.093 -1.529 -22.264 1.00 92.69 91 THR A N 1
ATOM 673 C CA . THR A 1 91 ? 24.604 -2.337 -23.395 1.00 92.69 91 THR A CA 1
ATOM 674 C C . THR A 1 91 ? 23.875 -3.605 -22.977 1.00 92.69 91 THR A C 1
ATOM 676 O O . THR A 1 91 ? 23.313 -4.249 -23.851 1.00 92.69 91 THR A O 1
ATOM 679 N N . ASP A 1 92 ? 23.939 -3.958 -21.697 1.00 91.19 92 ASP A N 1
ATOM 680 C CA . ASP A 1 92 ? 23.486 -5.234 -21.154 1.00 91.19 92 ASP A CA 1
ATOM 681 C C . ASP A 1 92 ? 22.946 -4.964 -19.745 1.00 91.19 92 ASP A C 1
ATOM 683 O O . ASP A 1 92 ? 23.705 -4.565 -18.856 1.00 91.19 92 ASP A O 1
ATOM 687 N N . ILE A 1 93 ? 21.623 -4.995 -19.574 1.00 93.69 93 ILE A N 1
ATOM 688 C CA . ILE A 1 93 ? 20.975 -4.701 -18.289 1.00 93.69 93 ILE A CA 1
ATOM 689 C C . ILE A 1 93 ? 19.896 -5.749 -18.021 1.00 93.69 93 ILE A C 1
ATOM 691 O O . ILE A 1 93 ? 18.763 -5.624 -18.480 1.00 93.69 93 ILE A O 1
ATOM 695 N N . ASP A 1 94 ? 20.206 -6.727 -17.173 1.00 90.75 94 ASP A N 1
ATOM 696 C CA . ASP A 1 94 ? 19.287 -7.826 -16.839 1.00 90.75 94 ASP A CA 1
ATOM 697 C C . ASP A 1 94 ? 18.318 -7.543 -15.686 1.00 90.75 94 ASP A C 1
ATOM 699 O O . ASP A 1 94 ? 17.384 -8.310 -15.446 1.00 90.75 94 ASP A O 1
ATOM 703 N N . GLY A 1 95 ? 18.540 -6.482 -14.912 1.00 94.56 95 GLY A N 1
ATOM 704 C CA . GLY A 1 95 ? 17.763 -6.218 -13.710 1.00 94.56 95 GLY A CA 1
ATOM 705 C C . GLY A 1 95 ? 16.896 -4.972 -13.832 1.00 94.56 95 GLY A C 1
ATOM 706 O O . GLY A 1 95 ? 17.357 -3.895 -14.208 1.00 94.56 95 GLY A O 1
ATOM 707 N N . LEU A 1 96 ? 15.626 -5.100 -13.448 1.00 97.56 96 LEU A N 1
ATOM 708 C CA . LEU A 1 96 ? 14.683 -3.987 -13.430 1.00 97.56 96 LEU A CA 1
ATOM 709 C C . LEU A 1 96 ? 13.761 -4.066 -12.214 1.00 97.56 96 LEU A C 1
ATOM 711 O O . LEU A 1 96 ? 13.235 -5.127 -11.895 1.00 97.56 96 LEU A O 1
ATOM 715 N N . ALA A 1 97 ? 13.530 -2.931 -11.562 1.00 97.25 97 ALA A N 1
ATOM 716 C CA . ALA A 1 97 ? 12.452 -2.747 -10.596 1.00 97.25 97 ALA A CA 1
ATOM 717 C C . ALA A 1 97 ? 11.694 -1.452 -10.907 1.00 97.25 97 ALA A C 1
ATOM 719 O O . ALA A 1 97 ? 12.310 -0.486 -11.347 1.00 97.25 97 ALA A O 1
ATOM 720 N N . VAL A 1 98 ? 10.385 -1.414 -10.657 1.00 97.31 98 VAL A N 1
ATOM 721 C CA . VAL A 1 98 ? 9.561 -0.200 -10.791 1.00 97.31 98 VAL A CA 1
ATOM 722 C C . VAL A 1 98 ? 8.864 0.069 -9.463 1.00 97.31 98 VAL A C 1
ATOM 724 O O . VAL A 1 98 ? 8.257 -0.842 -8.898 1.00 97.31 98 VAL A O 1
ATOM 727 N N . SER A 1 99 ? 8.991 1.292 -8.950 1.00 93.62 99 SER A N 1
ATOM 728 C CA . SER A 1 99 ? 8.398 1.718 -7.683 1.00 93.62 99 SER A CA 1
ATOM 729 C C . SER A 1 99 ? 7.009 2.330 -7.827 1.00 93.62 99 SER A C 1
ATOM 731 O O . SER A 1 99 ? 6.591 2.750 -8.905 1.00 93.62 99 SER A O 1
ATOM 733 N N . ASP A 1 100 ? 6.293 2.403 -6.705 1.00 90.00 100 ASP A N 1
ATOM 734 C CA . ASP A 1 100 ? 4.979 3.041 -6.595 1.00 90.00 100 ASP A CA 1
ATOM 735 C C . ASP A 1 100 ? 5.035 4.577 -6.628 1.00 90.00 100 ASP A C 1
ATOM 737 O O . ASP A 1 100 ? 4.015 5.219 -6.863 1.00 90.00 100 ASP A O 1
ATOM 741 N N . ASP A 1 101 ? 6.208 5.182 -6.460 1.00 89.06 101 ASP A N 1
ATOM 742 C CA . ASP A 1 101 ? 6.432 6.617 -6.647 1.00 89.06 101 ASP A CA 1
ATOM 743 C C . ASP A 1 101 ? 6.943 6.978 -8.056 1.00 89.06 101 ASP A C 1
ATOM 745 O O . ASP A 1 101 ? 7.265 8.138 -8.315 1.00 89.06 101 ASP A O 1
ATOM 749 N N . GLY A 1 102 ? 6.946 6.019 -8.991 1.00 93.38 102 GLY A N 1
ATOM 750 C CA . GLY A 1 102 ? 7.177 6.279 -10.413 1.00 93.38 102 GLY A CA 1
ATOM 751 C C . GLY A 1 102 ? 8.645 6.289 -10.839 1.00 93.38 102 GLY A C 1
ATOM 752 O O . GLY A 1 102 ? 8.984 6.958 -11.814 1.00 93.38 102 GLY A O 1
ATOM 753 N N . TYR A 1 103 ? 9.520 5.546 -10.159 1.00 97.06 103 TYR A N 1
ATOM 754 C CA . TYR A 1 103 ? 10.905 5.353 -10.592 1.00 97.06 103 TYR A CA 1
ATOM 755 C C . TYR A 1 103 ? 11.145 3.940 -11.125 1.00 97.06 103 TYR A C 1
ATOM 757 O O . TYR A 1 103 ? 10.669 2.951 -10.573 1.00 97.06 103 TYR A O 1
ATOM 765 N N . ALA A 1 104 ? 11.943 3.842 -12.186 1.00 98.19 104 ALA A N 1
ATOM 766 C CA . ALA A 1 104 ? 12.509 2.593 -12.673 1.00 98.19 104 ALA A CA 1
ATOM 767 C C . ALA A 1 104 ? 13.985 2.489 -12.261 1.00 98.19 104 ALA A C 1
ATOM 769 O O . ALA A 1 104 ? 14.775 3.404 -12.496 1.00 98.19 104 ALA A O 1
ATOM 770 N N . TYR A 1 105 ? 14.362 1.359 -11.672 1.00 97.81 105 TYR A N 1
ATOM 771 C CA . TYR A 1 105 ? 15.712 1.050 -11.214 1.00 97.81 105 TYR A CA 1
ATOM 772 C C . TYR A 1 105 ? 16.311 -0.002 -12.140 1.00 97.81 105 TYR A C 1
ATOM 774 O O . TYR A 1 105 ? 15.918 -1.167 -12.094 1.00 97.81 105 TYR A O 1
ATOM 782 N N . LEU A 1 106 ? 17.242 0.426 -12.986 1.00 97.75 106 LEU A N 1
ATOM 783 C CA . LEU A 1 106 ? 17.973 -0.415 -13.923 1.00 97.75 106 LEU A CA 1
ATOM 784 C C . LEU A 1 106 ? 19.226 -0.922 -13.209 1.00 97.75 106 LEU A C 1
ATOM 786 O O . LEU A 1 106 ? 20.141 -0.150 -12.900 1.00 97.75 106 LEU A O 1
ATOM 790 N N . VAL A 1 107 ? 19.229 -2.212 -12.899 1.00 95.31 107 VAL A N 1
ATOM 791 C CA . VAL A 1 107 ? 20.300 -2.888 -12.172 1.00 95.31 107 VAL A CA 1
ATOM 792 C C . VAL A 1 107 ? 21.206 -3.542 -13.202 1.00 95.31 107 VAL A C 1
ATOM 794 O O . VAL A 1 107 ? 20.746 -4.345 -14.006 1.00 95.31 107 VAL A O 1
ATOM 797 N N . ILE A 1 108 ? 22.480 -3.165 -13.184 1.00 93.25 108 ILE A N 1
ATOM 798 C CA . ILE A 1 108 ? 23.519 -3.798 -13.998 1.00 93.25 108 ILE A CA 1
ATOM 799 C C . ILE A 1 108 ? 24.139 -4.964 -13.221 1.00 93.25 108 ILE A C 1
ATOM 801 O O . ILE A 1 108 ? 24.104 -4.992 -11.985 1.00 93.25 108 ILE A O 1
ATOM 805 N N . ASP A 1 109 ? 24.741 -5.907 -13.931 1.00 89.62 109 ASP A N 1
ATOM 806 C CA . ASP A 1 109 ? 25.404 -7.084 -13.364 1.00 89.62 109 ASP A CA 1
ATOM 807 C C . ASP A 1 109 ? 26.917 -6.884 -13.120 1.00 89.62 109 ASP A C 1
ATOM 809 O O . ASP A 1 109 ? 27.604 -7.807 -12.679 1.00 89.62 109 ASP A O 1
ATOM 813 N N . GLU A 1 110 ? 27.431 -5.664 -13.325 1.00 90.00 110 GLU A N 1
ATOM 814 C CA . GLU A 1 110 ? 28.825 -5.262 -13.104 1.00 90.00 110 GLU A CA 1
ATOM 815 C C . GLU A 1 110 ? 29.002 -4.201 -11.985 1.00 90.00 110 GLU A C 1
ATOM 817 O O . GLU A 1 110 ? 28.042 -3.553 -11.552 1.00 90.00 110 GLU A O 1
ATOM 822 N N . PRO A 1 111 ? 30.233 -3.980 -11.472 1.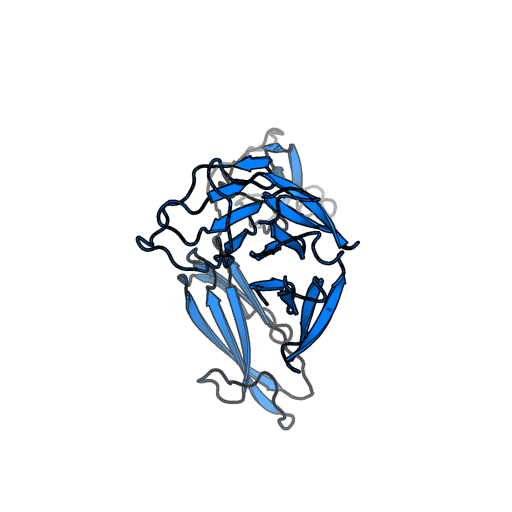00 91.19 111 PRO A N 1
ATOM 823 C CA . PRO A 1 111 ? 30.494 -2.913 -10.508 1.00 91.19 111 PRO A CA 1
ATOM 824 C C . PRO A 1 111 ? 30.160 -1.538 -11.088 1.00 91.19 111 PRO A C 1
ATOM 826 O O . PRO A 1 111 ? 30.561 -1.209 -12.201 1.00 91.19 111 PRO A O 1
ATOM 829 N N . GLY A 1 112 ? 29.513 -0.684 -10.299 1.00 90.94 112 GLY A N 1
ATOM 830 C CA . GLY A 1 112 ? 29.140 0.649 -10.756 1.00 90.94 112 GLY A CA 1
ATOM 831 C C . GLY A 1 112 ? 27.898 1.152 -10.050 1.00 90.94 112 GLY A C 1
ATOM 832 O O . GLY A 1 112 ? 27.920 1.388 -8.843 1.00 90.94 112 GLY A O 1
ATOM 833 N N . PHE A 1 113 ? 26.824 1.322 -10.810 1.00 94.56 113 PHE A N 1
ATOM 834 C CA . PHE A 1 113 ? 25.621 1.998 -10.353 1.00 94.56 113 PHE A CA 1
ATOM 835 C C . PHE A 1 113 ? 24.365 1.176 -10.616 1.00 94.56 113 PHE A C 1
ATOM 837 O O . PHE A 1 113 ? 24.274 0.464 -11.609 1.00 94.56 113 PHE A O 1
ATOM 844 N N . ILE A 1 114 ? 23.363 1.362 -9.762 1.00 96.25 114 ILE A N 1
ATOM 845 C CA . ILE A 1 114 ? 21.969 1.114 -10.120 1.00 96.25 114 ILE A CA 1
ATOM 846 C C . ILE A 1 114 ? 21.436 2.433 -10.676 1.00 96.25 114 ILE A C 1
ATOM 848 O O . ILE A 1 114 ? 21.384 3.446 -9.970 1.00 96.25 114 ILE A O 1
ATOM 852 N N . TYR A 1 115 ? 21.080 2.444 -11.955 1.00 97.69 115 TYR A N 1
ATOM 853 C CA . TYR A 1 115 ? 20.602 3.651 -12.616 1.00 97.69 115 TYR A CA 1
ATOM 854 C C . TYR A 1 115 ? 19.125 3.872 -12.309 1.00 97.69 115 TYR A C 1
ATOM 856 O O . TYR A 1 115 ? 18.332 2.937 -12.337 1.00 97.69 115 TYR A O 1
ATOM 864 N N . VAL A 1 116 ? 18.753 5.121 -12.032 1.00 98.25 116 VAL A N 1
ATOM 865 C CA . VAL A 1 116 ? 17.391 5.485 -11.630 1.00 98.25 116 VAL A CA 1
ATOM 866 C C . VAL A 1 116 ? 16.784 6.389 -12.693 1.00 98.25 116 VAL A C 1
ATOM 868 O O . VAL A 1 116 ? 17.351 7.432 -13.022 1.00 98.25 116 VAL A O 1
ATOM 871 N N . TYR A 1 117 ? 15.644 5.987 -13.244 1.00 98.62 117 TYR A N 1
ATOM 872 C CA . TYR A 1 117 ? 14.883 6.755 -14.221 1.00 98.62 117 TYR A CA 1
ATOM 873 C C . TYR A 1 117 ? 13.550 7.199 -13.617 1.00 98.62 117 TYR A C 1
ATOM 875 O O . TYR A 1 117 ? 12.789 6.371 -13.129 1.00 98.62 117 TYR A O 1
ATOM 883 N N . ASP A 1 118 ? 13.273 8.499 -13.648 1.00 97.94 118 ASP A N 1
ATOM 884 C CA . ASP A 1 118 ? 11.989 9.078 -13.252 1.00 97.94 118 ASP A CA 1
ATOM 885 C C . ASP A 1 118 ? 10.989 8.921 -14.406 1.00 97.94 118 ASP A C 1
ATOM 887 O O . ASP A 1 118 ? 11.114 9.594 -15.434 1.00 97.94 118 ASP A O 1
ATOM 891 N N . LEU A 1 119 ? 10.010 8.026 -14.252 1.00 96.31 119 LEU A N 1
ATOM 892 C CA . LEU A 1 119 ? 8.987 7.753 -15.268 1.00 96.31 119 LEU A CA 1
ATOM 893 C C . LEU A 1 119 ? 8.028 8.938 -15.450 1.00 96.31 119 LEU A C 1
ATOM 895 O O . LEU A 1 119 ? 7.441 9.090 -16.519 1.00 96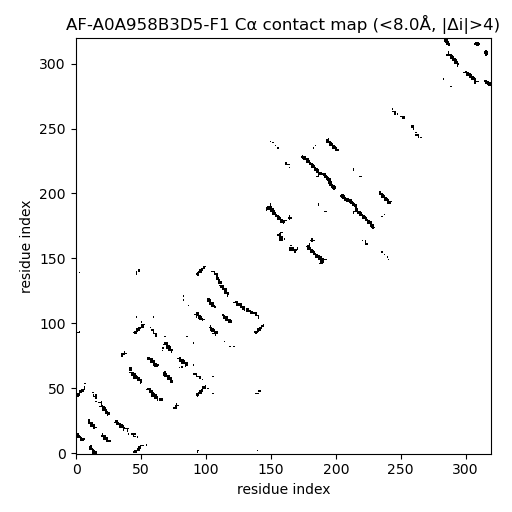.31 119 LEU A O 1
ATOM 899 N N . VAL A 1 120 ? 7.885 9.796 -14.435 1.00 92.44 120 VAL A N 1
ATOM 900 C CA . VAL A 1 120 ? 7.000 10.970 -14.468 1.00 92.44 120 VAL A CA 1
ATOM 901 C C . VAL A 1 120 ? 7.748 12.188 -15.005 1.00 92.44 120 VAL A C 1
ATOM 903 O O . VAL A 1 120 ? 7.259 12.895 -15.887 1.00 92.44 120 VAL A O 1
ATOM 906 N N . GLY A 1 121 ? 8.952 12.430 -14.489 1.00 93.00 121 GLY A N 1
ATOM 907 C CA . GLY A 1 121 ? 9.847 13.504 -14.917 1.00 93.00 121 GLY A CA 1
ATOM 908 C C . GLY A 1 121 ? 10.537 13.245 -16.258 1.00 93.00 121 GLY A C 1
ATOM 909 O O . GLY A 1 121 ? 11.076 14.182 -16.851 1.00 93.00 121 GLY A O 1
ATOM 910 N N . ASN A 1 122 ? 10.488 12.006 -16.761 1.00 95.94 122 ASN A N 1
ATOM 911 C CA . ASN A 1 122 ? 11.039 11.568 -18.044 1.00 95.94 122 ASN A CA 1
ATOM 912 C C . ASN A 1 122 ? 12.549 11.864 -18.173 1.00 95.94 122 ASN A C 1
ATOM 914 O O . ASN A 1 122 ? 13.023 12.407 -19.180 1.00 95.94 122 ASN A O 1
ATOM 918 N N . ALA A 1 123 ? 13.310 11.546 -17.123 1.00 97.62 123 ALA A N 1
ATOM 919 C CA . ALA A 1 123 ? 14.751 11.775 -17.059 1.00 97.62 123 ALA A CA 1
ATOM 920 C C . ALA A 1 123 ? 15.455 10.805 -16.100 1.00 97.62 123 ALA A C 1
ATOM 922 O O . ALA A 1 123 ? 14.894 10.382 -15.092 1.00 97.62 123 ALA A O 1
ATOM 923 N N . TYR A 1 124 ? 16.729 10.510 -16.373 1.00 98.31 124 TYR A N 1
ATOM 924 C CA . TYR A 1 124 ? 17.593 9.868 -15.381 1.00 98.31 124 TYR A CA 1
ATOM 925 C C . TYR A 1 124 ? 17.857 10.813 -14.205 1.00 98.31 124 TYR A C 1
ATOM 927 O O . TYR A 1 124 ? 18.139 11.999 -14.401 1.00 98.31 124 TYR A O 1
ATOM 935 N N . THR A 1 125 ? 17.810 10.271 -12.992 1.00 97.62 125 THR A N 1
ATOM 936 C CA . THR A 1 125 ? 18.155 10.975 -11.753 1.00 97.62 125 THR A CA 1
ATOM 937 C C . THR A 1 125 ? 19.503 10.492 -11.218 1.00 97.62 125 THR A C 1
ATOM 939 O O . THR A 1 125 ? 20.230 9.750 -11.885 1.00 97.62 125 THR A O 1
ATOM 942 N N . THR A 1 126 ? 19.897 10.974 -10.037 1.00 97.06 126 THR A N 1
ATOM 943 C CA . THR A 1 126 ? 21.133 10.530 -9.387 1.00 97.06 126 THR A CA 1
ATOM 944 C C . THR A 1 126 ? 21.090 9.011 -9.185 1.00 97.06 126 THR A C 1
ATOM 946 O O . THR A 1 126 ? 20.181 8.532 -8.505 1.00 97.06 126 THR A O 1
ATOM 949 N N . PRO A 1 127 ? 22.050 8.250 -9.742 1.00 97.06 127 PRO A N 1
ATOM 950 C CA . PRO A 1 127 ? 22.080 6.805 -9.567 1.00 97.06 127 PRO A CA 1
ATOM 951 C C . PRO A 1 127 ? 22.392 6.414 -8.118 1.00 97.06 127 PRO A C 1
ATOM 953 O O . PRO A 1 127 ? 22.953 7.203 -7.353 1.00 97.06 127 PRO A O 1
ATOM 956 N N . LEU A 1 128 ? 22.075 5.170 -7.761 1.00 95.75 128 LEU A N 1
ATOM 957 C CA . LEU A 1 128 ? 22.492 4.560 -6.499 1.00 95.75 128 LEU A CA 1
ATOM 958 C C . LEU A 1 128 ? 23.817 3.821 -6.698 1.00 95.75 128 LEU A C 1
ATOM 960 O O . LEU A 1 128 ? 24.054 3.247 -7.761 1.00 95.75 128 LEU A O 1
ATOM 964 N N . ASP A 1 129 ? 24.658 3.782 -5.669 1.00 94.38 129 ASP A N 1
ATOM 965 C CA . ASP A 1 129 ? 25.866 2.957 -5.693 1.00 94.38 129 ASP A CA 1
ATOM 966 C C . ASP A 1 129 ? 25.477 1.472 -5.732 1.00 94.38 129 ASP A C 1
ATOM 968 O O . ASP A 1 129 ? 24.705 1.004 -4.889 1.00 94.38 129 ASP A O 1
ATOM 972 N N . ASN A 1 130 ? 26.019 0.721 -6.696 1.00 89.94 130 ASN A N 1
ATOM 973 C CA . ASN A 1 130 ? 25.872 -0.730 -6.698 1.00 89.94 130 ASN A CA 1
ATOM 974 C C . ASN A 1 130 ? 26.692 -1.294 -5.518 1.00 89.94 130 ASN A C 1
ATOM 976 O O . ASN A 1 130 ? 27.909 -1.083 -5.473 1.00 89.94 130 ASN A O 1
ATOM 980 N N . PRO A 1 131 ? 26.077 -2.000 -4.548 1.00 87.62 131 PRO A N 1
ATOM 981 C CA . PRO A 1 131 ? 26.805 -2.546 -3.402 1.00 87.62 131 PRO A CA 1
ATOM 982 C C . PRO A 1 131 ? 27.776 -3.671 -3.792 1.00 87.62 131 PRO A C 1
ATOM 984 O O . PRO A 1 131 ? 28.630 -4.056 -2.986 1.00 87.62 131 PRO A O 1
ATOM 987 N N . TRP A 1 132 ? 27.651 -4.213 -5.005 1.00 86.31 132 TRP A N 1
ATOM 988 C CA . TRP A 1 132 ? 28.473 -5.308 -5.498 1.00 86.31 132 TRP A CA 1
ATOM 989 C C . TRP A 1 132 ? 29.705 -4.805 -6.248 1.00 86.31 132 TRP A C 1
ATOM 991 O O . TRP A 1 132 ? 29.671 -3.851 -7.019 1.00 86.31 132 TRP A O 1
ATOM 1001 N N . THR A 1 133 ? 30.831 -5.472 -5.993 1.00 86.94 133 THR A N 1
ATOM 1002 C CA . THR A 1 133 ? 32.154 -5.098 -6.530 1.00 86.94 133 THR A CA 1
ATOM 1003 C C . THR A 1 133 ? 32.725 -6.144 -7.486 1.00 86.94 133 THR A C 1
ATOM 1005 O O . THR A 1 133 ? 33.853 -6.004 -7.957 1.00 86.94 133 THR A O 1
ATOM 1008 N N . SER A 1 134 ? 31.941 -7.175 -7.801 1.00 87.12 134 SER A N 1
ATOM 1009 C CA . SER A 1 134 ? 32.236 -8.210 -8.792 1.00 87.12 134 SER A CA 1
ATOM 1010 C C . SER A 1 134 ? 31.200 -8.179 -9.910 1.00 87.12 134 SER A C 1
ATOM 1012 O O . SER A 1 134 ? 30.055 -7.825 -9.651 1.00 87.12 134 SER A O 1
ATOM 1014 N N . ALA A 1 135 ? 31.613 -8.570 -11.117 1.00 85.81 135 ALA A N 1
ATOM 1015 C CA . ALA A 1 135 ? 30.708 -8.783 -12.242 1.00 85.81 135 ALA A CA 1
ATOM 1016 C C . ALA A 1 135 ? 30.195 -10.230 -12.265 1.00 85.81 135 ALA A C 1
ATOM 1018 O O . ALA A 1 135 ? 30.965 -11.152 -11.963 1.00 85.81 135 ALA A O 1
ATOM 1019 N N . GLU A 1 136 ? 28.932 -10.417 -12.632 1.00 79.81 136 GLU A N 1
ATOM 1020 C CA . GLU A 1 136 ? 28.321 -11.726 -12.882 1.00 79.81 136 GLU A CA 1
ATOM 1021 C C . GLU A 1 136 ? 27.777 -11.808 -14.320 1.00 79.81 136 GLU A C 1
ATOM 1023 O O . GLU A 1 136 ? 28.366 -11.205 -15.207 1.00 79.81 136 GLU A O 1
ATOM 1028 N N . VAL A 1 137 ? 26.792 -12.676 -14.574 1.00 74.50 137 VAL A N 1
ATOM 1029 C CA . VAL A 1 137 ? 26.141 -12.852 -15.894 1.00 74.50 137 VAL A CA 1
ATOM 1030 C C . VAL A 1 137 ? 24.679 -12.397 -15.847 1.00 74.50 137 VAL A C 1
ATOM 1032 O O . VAL A 1 137 ? 23.988 -12.445 -16.850 1.00 74.50 137 VAL A O 1
ATOM 1035 N N . PHE A 1 138 ? 24.169 -12.099 -14.651 1.00 81.81 138 PHE A N 1
ATOM 1036 C CA . PHE A 1 138 ? 22.774 -11.757 -14.437 1.00 81.81 138 PHE A CA 1
ATOM 1037 C C . PHE A 1 138 ? 22.663 -10.809 -13.254 1.00 81.81 138 PHE A C 1
ATOM 1039 O O . PHE A 1 138 ? 23.377 -10.936 -12.255 1.00 81.81 138 PHE A O 1
ATOM 1046 N N . SER A 1 139 ? 21.671 -9.937 -13.321 1.00 90.25 139 SER A N 1
ATOM 1047 C CA . SER A 1 139 ? 21.209 -9.142 -12.195 1.00 90.25 139 SER A CA 1
ATOM 1048 C C . SER A 1 139 ? 19.688 -9.217 -12.089 1.00 90.25 139 SER A C 1
ATOM 1050 O O . SER A 1 139 ? 19.001 -9.753 -12.952 1.00 90.25 139 SER A O 1
ATOM 1052 N N . GLY A 1 140 ? 19.147 -8.750 -10.968 1.00 91.62 140 GLY A N 1
ATOM 1053 C CA . GLY A 1 140 ? 17.712 -8.728 -10.734 1.00 91.62 140 GLY A CA 1
ATOM 1054 C C . GLY A 1 140 ? 17.328 -7.476 -9.970 1.00 91.62 140 GLY A C 1
ATOM 1055 O O . GLY A 1 140 ? 18.069 -7.014 -9.101 1.00 91.62 140 GLY A O 1
ATOM 1056 N N . GLY A 1 141 ? 16.157 -6.938 -10.290 1.00 91.62 141 GLY A N 1
ATOM 1057 C CA . GLY A 1 141 ? 15.528 -5.866 -9.537 1.00 91.62 141 GLY A CA 1
ATOM 1058 C C . GLY A 1 141 ? 14.239 -6.375 -8.908 1.00 91.62 141 GLY A C 1
ATOM 1059 O O . GLY A 1 141 ? 13.481 -7.119 -9.522 1.00 91.62 141 GLY A O 1
ATOM 1060 N N . ALA A 1 142 ? 13.988 -5.985 -7.664 1.00 91.69 142 ALA A N 1
ATOM 1061 C CA . ALA A 1 142 ? 12.685 -6.154 -7.046 1.00 91.69 142 ALA A CA 1
ATOM 1062 C C . ALA A 1 142 ? 12.353 -4.883 -6.278 1.00 91.69 142 ALA A C 1
ATOM 1064 O O . ALA A 1 142 ? 13.132 -4.444 -5.430 1.00 91.69 142 ALA A O 1
ATOM 1065 N N . TYR A 1 143 ? 11.193 -4.304 -6.573 1.00 88.75 143 TYR A N 1
ATOM 1066 C CA . TYR A 1 143 ? 10.624 -3.276 -5.725 1.00 88.75 143 TYR A CA 1
ATOM 1067 C C . TYR A 1 143 ? 9.702 -3.936 -4.712 1.00 88.75 143 TYR A C 1
ATOM 1069 O O . TYR A 1 143 ? 8.856 -4.761 -5.058 1.00 88.75 143 TYR A O 1
ATOM 1077 N N . ILE A 1 144 ? 9.867 -3.553 -3.455 1.00 80.00 144 ILE A N 1
ATOM 1078 C CA . ILE A 1 144 ? 8.891 -3.824 -2.415 1.00 80.00 144 ILE A CA 1
ATOM 1079 C C . ILE A 1 144 ? 8.409 -2.471 -1.922 1.00 80.00 144 ILE A C 1
ATOM 1081 O O . ILE A 1 144 ? 9.220 -1.659 -1.474 1.00 80.00 144 ILE A O 1
ATOM 1085 N N . VAL A 1 145 ? 7.099 -2.238 -2.021 1.00 72.06 145 VAL A N 1
ATOM 1086 C CA . VAL A 1 145 ? 6.467 -1.062 -1.421 1.00 72.06 145 VAL A CA 1
ATOM 1087 C C . VAL A 1 145 ? 6.817 -1.097 0.059 1.00 72.06 145 VAL A C 1
ATOM 1089 O O . VAL A 1 145 ? 6.386 -1.993 0.791 1.00 72.06 145 VAL A O 1
ATOM 1092 N N . GLN A 1 146 ? 7.657 -0.163 0.494 1.00 64.69 146 GLN A N 1
ATOM 1093 C CA . GLN A 1 146 ? 7.898 0.014 1.915 1.00 64.69 146 GLN A CA 1
ATOM 1094 C C . GLN A 1 146 ? 6.665 0.707 2.490 1.00 64.69 146 GLN A C 1
ATOM 1096 O O . GLN A 1 146 ? 6.254 1.733 1.946 1.00 64.69 146 GLN A O 1
ATOM 1101 N N . PRO A 1 147 ? 6.065 0.189 3.573 1.00 60.84 147 PRO A N 1
ATOM 1102 C CA . PRO A 1 147 ? 4.949 0.859 4.217 1.00 60.84 147 PRO A CA 1
ATOM 1103 C C . PRO A 1 147 ? 5.353 2.288 4.593 1.00 60.84 147 PRO A C 1
ATOM 1105 O O . PRO A 1 147 ? 6.181 2.504 5.482 1.00 60.84 147 PRO A O 1
ATOM 1108 N N . SER A 1 148 ? 4.801 3.287 3.910 1.00 64.06 148 SER A N 1
ATOM 1109 C CA . SER A 1 148 ? 5.068 4.685 4.230 1.00 64.06 148 SER A CA 1
ATOM 1110 C C . SER A 1 148 ? 3.966 5.217 5.146 1.00 64.06 148 SER A C 1
ATOM 1112 O O . SER A 1 148 ? 2.777 4.985 4.940 1.00 64.06 148 SER A O 1
ATOM 1114 N N . GLY A 1 149 ? 4.368 5.895 6.221 1.00 79.19 149 GLY A N 1
ATOM 1115 C CA . GLY A 1 149 ? 3.434 6.526 7.149 1.00 79.19 149 GLY A CA 1
ATOM 1116 C C . GLY A 1 149 ? 2.674 5.549 8.054 1.00 79.19 149 GLY A C 1
ATOM 1117 O O . GLY A 1 149 ? 3.244 4.605 8.609 1.00 79.19 149 GLY A O 1
ATOM 1118 N N . ALA A 1 150 ? 1.399 5.858 8.287 1.00 87.31 150 ALA A N 1
ATOM 1119 C CA . ALA A 1 150 ? 0.505 5.128 9.178 1.00 87.31 150 ALA A CA 1
ATOM 1120 C C . ALA A 1 150 ? -0.185 3.981 8.429 1.00 87.31 150 ALA A C 1
ATOM 1122 O O . ALA A 1 150 ? -0.911 4.226 7.470 1.00 87.31 150 ALA A O 1
ATOM 1123 N N . ALA A 1 151 ? -0.002 2.745 8.888 1.00 90.31 151 ALA A N 1
ATOM 1124 C CA . ALA A 1 151 ? -0.711 1.585 8.358 1.00 90.31 151 ALA A CA 1
ATOM 1125 C C . ALA A 1 151 ? -0.903 0.529 9.450 1.00 90.31 151 ALA A C 1
ATOM 1127 O O . ALA A 1 151 ? -0.057 0.371 10.334 1.00 90.31 151 ALA A O 1
ATOM 1128 N N . ILE A 1 152 ? -2.019 -0.196 9.384 1.00 94.88 152 ILE A N 1
ATOM 1129 C CA . ILE A 1 152 ? -2.322 -1.306 10.288 1.00 94.88 152 ILE A CA 1
ATOM 1130 C C . ILE A 1 152 ? -2.865 -2.507 9.521 1.00 94.88 152 ILE A C 1
ATOM 1132 O O . ILE A 1 152 ? -3.408 -2.374 8.427 1.00 94.88 152 ILE A O 1
ATOM 1136 N N . SER A 1 153 ? -2.757 -3.677 10.141 1.00 95.69 153 SER A N 1
ATOM 1137 C CA . SER A 1 153 ? -3.507 -4.881 9.793 1.00 95.69 153 SER A CA 1
ATOM 1138 C C . SER A 1 153 ? -4.307 -5.327 11.012 1.00 95.69 153 SER A C 1
ATOM 1140 O O . SER A 1 153 ? -3.797 -5.271 12.129 1.00 95.69 153 SER A O 1
ATOM 1142 N N . LEU A 1 154 ? -5.543 -5.779 10.803 1.00 97.50 154 LEU A N 1
ATOM 1143 C CA . LEU A 1 154 ? -6.406 -6.336 11.843 1.00 97.50 154 LEU A CA 1
ATOM 1144 C C . LEU A 1 154 ? -6.671 -7.811 11.538 1.00 97.50 154 LEU A C 1
ATOM 1146 O O . LEU A 1 154 ? -7.185 -8.137 10.470 1.00 97.50 154 LEU A O 1
ATOM 1150 N N . ASN A 1 155 ? -6.367 -8.684 12.491 1.00 97.44 155 ASN A N 1
ATOM 1151 C CA . ASN A 1 155 ? -6.781 -10.078 12.486 1.00 97.44 155 ASN A CA 1
ATOM 1152 C C . ASN A 1 155 ? -7.862 -10.279 13.550 1.00 97.44 155 ASN A C 1
ATOM 1154 O O . ASN A 1 155 ? -7.621 -10.084 14.743 1.00 97.44 155 ASN A O 1
ATOM 1158 N N . LYS A 1 156 ? -9.064 -10.656 13.116 1.00 97.62 156 LYS A N 1
ATOM 1159 C CA . LYS A 1 156 ? -10.189 -10.907 14.012 1.00 97.62 156 LYS A CA 1
ATOM 1160 C C . LYS A 1 156 ? -10.533 -12.385 14.016 1.00 97.62 156 LYS A C 1
ATOM 1162 O O . LYS A 1 156 ? -10.818 -12.957 12.968 1.00 97.62 156 LYS A O 1
ATOM 1167 N N . THR A 1 157 ? -10.552 -12.982 15.199 1.00 98.38 157 THR A N 1
ATOM 1168 C CA . THR A 1 157 ? -10.806 -14.414 15.375 1.00 98.38 157 THR A CA 1
ATOM 1169 C C . THR A 1 157 ? -11.903 -14.658 16.399 1.00 98.38 157 THR A C 1
ATOM 1171 O O . THR A 1 157 ? -12.249 -13.780 17.191 1.00 98.38 157 THR A O 1
ATOM 1174 N N . VAL A 1 158 ? -12.480 -15.856 16.373 1.00 98.38 158 VAL A N 1
ATOM 1175 C CA . VAL A 1 158 ? -13.527 -16.295 17.294 1.00 98.38 158 VAL A CA 1
ATOM 1176 C C . VAL A 1 158 ? -13.190 -17.668 17.867 1.00 98.38 158 VAL A C 1
ATOM 1178 O O . VAL A 1 158 ? -12.767 -18.579 17.154 1.00 98.38 158 VAL A O 1
ATOM 1181 N N . GLY A 1 159 ? -13.375 -17.812 19.176 1.00 98.00 159 GLY A N 1
ATOM 1182 C CA . GLY A 1 159 ? -13.186 -19.051 19.923 1.00 98.00 159 GLY A CA 1
ATOM 1183 C C . GLY A 1 159 ? -14.041 -19.077 21.187 1.00 98.00 159 GLY A C 1
ATOM 1184 O O . GLY A 1 159 ? -15.034 -18.363 21.285 1.00 98.00 159 GLY A O 1
ATOM 1185 N N . THR A 1 160 ? -13.665 -19.901 22.163 1.00 96.75 160 THR A N 1
ATOM 1186 C CA . THR A 1 160 ? -14.373 -20.025 23.455 1.00 96.75 160 THR A CA 1
ATOM 1187 C C . THR A 1 160 ? -13.456 -19.812 24.665 1.00 96.75 160 THR A C 1
ATOM 1189 O O . THR A 1 160 ? -13.867 -20.075 25.792 1.00 96.75 160 THR A O 1
ATOM 1192 N N . ASP A 1 161 ? -12.200 -19.412 24.447 1.00 95.56 161 ASP A N 1
ATOM 1193 C CA . ASP A 1 161 ? -11.247 -19.091 25.513 1.00 95.56 161 ASP A CA 1
ATOM 1194 C C . ASP A 1 161 ? -11.070 -17.564 25.591 1.00 95.56 161 ASP A C 1
ATOM 1196 O O . ASP A 1 161 ? -10.580 -16.969 24.631 1.00 95.56 161 ASP A O 1
ATOM 1200 N N . PRO A 1 162 ? -11.446 -16.912 26.706 1.00 94.25 162 PRO A N 1
ATOM 1201 C CA . PRO A 1 162 ? -11.291 -15.469 26.868 1.00 94.25 162 PRO A CA 1
ATOM 1202 C C . PRO A 1 162 ? -9.841 -15.019 27.102 1.00 94.25 162 PRO A C 1
ATOM 1204 O O . PRO A 1 162 ? -9.571 -13.822 27.076 1.00 94.25 162 PRO A O 1
ATOM 1207 N N . GLY A 1 163 ? -8.910 -15.935 27.389 1.00 91.75 163 GLY A N 1
ATOM 1208 C CA . GLY A 1 163 ? -7.526 -15.610 27.737 1.00 91.75 163 GLY A CA 1
ATOM 1209 C C . GLY A 1 163 ? -6.555 -15.559 26.558 1.00 91.75 163 GLY A C 1
ATOM 1210 O O . GLY A 1 163 ? -5.428 -15.094 26.733 1.00 91.75 163 GLY A O 1
ATOM 1211 N N . VAL A 1 164 ? -6.954 -16.047 25.380 1.00 92.12 164 VAL A N 1
ATOM 1212 C CA . VAL A 1 164 ? -6.091 -16.135 24.194 1.00 92.12 164 VAL A CA 1
ATOM 1213 C C . VAL A 1 164 ? -6.875 -15.872 22.916 1.00 92.12 164 VAL A C 1
ATOM 1215 O O . VAL A 1 164 ? -8.048 -16.215 22.801 1.00 92.12 164 VAL A O 1
ATOM 1218 N N . CYS A 1 165 ? -6.202 -15.309 21.919 1.00 96.50 165 CYS A N 1
ATOM 1219 C CA . CYS A 1 165 ? -6.770 -15.207 20.584 1.00 96.50 165 CYS A CA 1
ATOM 1220 C C . CYS A 1 165 ? -6.881 -16.593 19.956 1.00 96.50 165 CYS A C 1
ATOM 1222 O O . CYS A 1 165 ? -5.918 -17.363 19.923 1.00 96.50 165 CYS A O 1
ATOM 1224 N N . ALA A 1 166 ? -8.072 -16.911 19.456 1.00 96.06 166 ALA A N 1
ATOM 1225 C CA . ALA A 1 166 ? -8.269 -18.100 18.648 1.00 96.06 166 ALA A CA 1
ATOM 1226 C C . ALA A 1 166 ? -7.508 -17.973 17.319 1.00 96.06 166 ALA A C 1
ATOM 1228 O O . ALA A 1 166 ? -7.126 -16.879 16.910 1.00 96.06 166 ALA A O 1
ATOM 1229 N N . VAL A 1 167 ? -7.326 -19.096 16.626 1.00 95.19 167 VAL A N 1
ATOM 1230 C CA . VAL A 1 167 ? -6.763 -19.136 15.260 1.00 95.19 167 VAL A CA 1
ATOM 1231 C C . VAL A 1 167 ? -7.842 -19.285 14.182 1.00 95.19 167 VAL A C 1
ATOM 1233 O O . VAL A 1 167 ? -7.533 -19.327 12.997 1.00 95.19 167 VAL A O 1
ATOM 1236 N N . THR A 1 168 ? -9.101 -19.418 14.597 1.00 96.56 168 THR A N 1
ATOM 1237 C CA . THR A 1 168 ? -10.270 -19.616 13.739 1.00 96.56 168 THR A CA 1
ATOM 1238 C C . THR A 1 168 ? -11.039 -18.315 13.573 1.00 96.56 168 THR A C 1
ATOM 1240 O O . THR A 1 168 ? -11.233 -17.585 14.538 1.00 96.56 168 THR A O 1
ATOM 1243 N N . ASP A 1 169 ? -11.541 -18.050 12.376 1.00 95.25 169 ASP A N 1
ATOM 1244 C CA . ASP A 1 169 ? -12.464 -16.949 12.073 1.00 95.25 169 ASP A CA 1
ATOM 1245 C C . ASP A 1 169 ? -13.941 -17.395 12.085 1.00 95.25 169 ASP A C 1
ATOM 1247 O O . ASP A 1 169 ? -14.845 -16.564 12.050 1.00 95.25 169 ASP A O 1
ATOM 1251 N N . THR A 1 170 ? -14.191 -18.706 12.196 1.00 97.00 170 THR A N 1
ATOM 1252 C CA . THR A 1 170 ? -15.522 -19.324 12.251 1.00 97.00 170 THR A CA 1
ATOM 1253 C C . THR A 1 170 ? -15.535 -20.495 13.235 1.00 97.00 170 THR A C 1
ATOM 1255 O O . THR A 1 170 ? -14.617 -21.316 13.242 1.00 97.00 170 THR A O 1
ATOM 1258 N N . ILE A 1 171 ? -16.599 -20.611 14.036 1.00 97.44 171 ILE A N 1
ATOM 1259 C CA . ILE A 1 171 ? -16.868 -21.768 14.904 1.00 97.44 171 ILE A CA 1
ATOM 1260 C C . ILE A 1 171 ? -18.351 -22.156 14.855 1.00 97.44 171 ILE A C 1
ATOM 1262 O O . ILE A 1 171 ? -19.215 -21.291 14.726 1.00 97.44 171 ILE A O 1
ATOM 1266 N N . ASP A 1 172 ? -18.642 -23.446 15.032 1.00 97.88 172 ASP A N 1
ATOM 1267 C CA . ASP A 1 172 ? -20.000 -23.973 15.202 1.00 97.88 172 ASP A CA 1
ATOM 1268 C C . ASP A 1 172 ? -20.231 -24.363 16.667 1.00 97.88 172 ASP A C 1
ATOM 1270 O O . ASP A 1 172 ? -19.584 -25.273 17.194 1.00 97.88 172 ASP A O 1
ATOM 1274 N N . VAL A 1 173 ? -21.172 -23.690 17.331 1.00 97.00 173 VAL A N 1
ATOM 1275 C CA . VAL A 1 173 ? -21.505 -23.920 18.745 1.00 97.00 173 VAL A CA 1
ATOM 1276 C C . VAL A 1 173 ? -23.023 -23.976 18.965 1.00 97.00 173 VAL A C 1
ATOM 1278 O O . VAL A 1 173 ? -23.776 -23.356 18.211 1.00 97.00 173 VAL A O 1
ATOM 1281 N N . PRO A 1 174 ? -23.521 -24.704 19.985 1.00 97.81 174 PRO A N 1
ATOM 1282 C CA . PRO A 1 174 ? -24.938 -24.673 20.339 1.00 97.81 174 PRO A CA 1
ATOM 1283 C C . PRO A 1 174 ? -25.420 -23.261 20.703 1.00 97.81 174 PRO A C 1
ATOM 1285 O O . PRO A 1 174 ? -24.681 -22.481 21.304 1.00 97.81 174 PRO A O 1
ATOM 1288 N N . ALA A 1 175 ? -26.685 -22.953 20.415 1.00 97.38 175 ALA A N 1
ATOM 1289 C CA . ALA A 1 175 ? -27.303 -21.704 20.857 1.00 97.38 175 ALA A CA 1
ATOM 1290 C C . ALA A 1 175 ? -27.219 -21.550 22.389 1.00 97.38 175 ALA A C 1
ATOM 1292 O O . ALA A 1 175 ? -27.470 -22.501 23.132 1.00 97.38 175 ALA A O 1
ATOM 1293 N N . GLY A 1 176 ? -26.873 -20.348 22.848 1.00 97.12 176 GLY A N 1
ATOM 1294 C CA . GLY A 1 176 ? -26.606 -20.040 24.252 1.00 97.12 176 GLY A CA 1
ATOM 1295 C C . GLY A 1 176 ? -25.148 -20.250 24.673 1.00 97.12 176 GLY A C 1
ATOM 1296 O O . GLY A 1 176 ? -24.846 -20.111 25.856 1.00 97.12 176 GLY A O 1
ATOM 1297 N N . THR A 1 177 ? -24.245 -20.576 23.741 1.00 98.06 177 THR A N 1
ATOM 1298 C CA . THR A 1 177 ? -22.806 -20.678 24.024 1.00 98.06 177 THR A CA 1
ATOM 1299 C C . THR A 1 177 ? -22.176 -19.290 24.103 1.00 98.06 177 THR A C 1
ATOM 1301 O O . THR A 1 177 ? -22.439 -18.433 23.257 1.00 98.06 177 THR A O 1
ATOM 1304 N N . GLU A 1 178 ? -21.335 -19.076 25.113 1.00 97.81 178 GLU A N 1
ATOM 1305 C CA . GLU A 1 178 ? -20.462 -17.906 25.191 1.00 97.81 178 GLU A CA 1
ATOM 1306 C C . GLU A 1 178 ? -19.264 -18.098 24.257 1.00 97.81 178 GLU A C 1
ATOM 1308 O O . GLU A 1 178 ? -18.519 -19.073 24.372 1.00 97.81 178 GLU A O 1
ATOM 1313 N N . VAL A 1 179 ? -19.110 -17.176 23.312 1.00 97.88 179 VAL A N 1
ATOM 1314 C CA . VAL A 1 179 ? -17.974 -17.107 22.393 1.00 97.88 179 VAL A CA 1
ATOM 1315 C C . VAL A 1 179 ? -17.130 -15.891 22.741 1.00 97.88 179 VAL A C 1
ATOM 1317 O O . VAL A 1 179 ? -17.644 -14.900 23.256 1.00 97.88 179 VAL A O 1
ATOM 1320 N N . THR A 1 180 ? -15.848 -15.949 22.41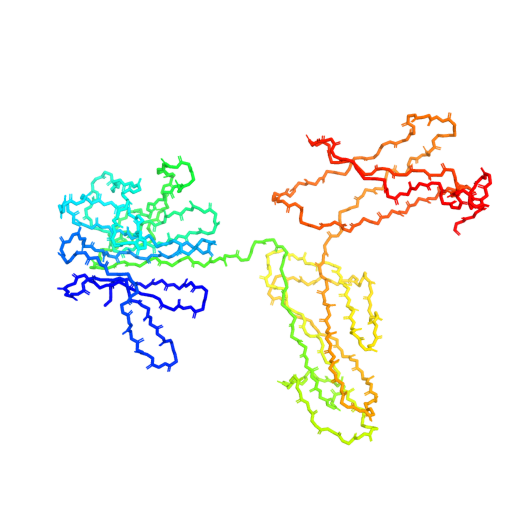8 1.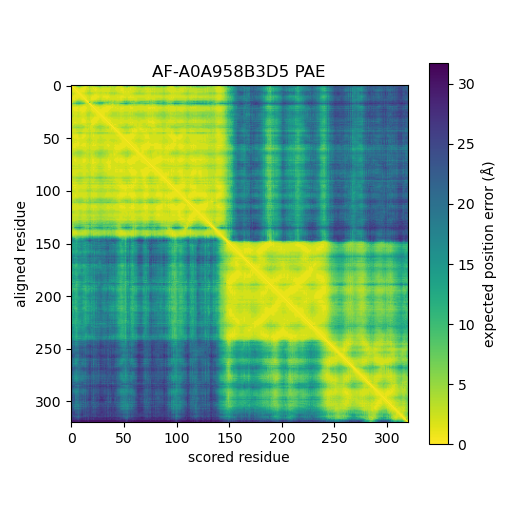00 98.12 180 THR A N 1
ATOM 1321 C CA . THR A 1 180 ? -14.893 -14.857 22.576 1.00 98.12 180 THR A CA 1
ATOM 1322 C C . THR A 1 180 ? -14.399 -14.430 21.205 1.00 98.12 180 THR A C 1
ATOM 1324 O O . THR A 1 180 ? -13.812 -15.235 20.482 1.00 98.12 180 THR A O 1
ATOM 1327 N N . TYR A 1 181 ? -14.588 -13.156 20.876 1.00 98.31 181 TYR A N 1
ATOM 1328 C CA . TYR A 1 181 ? -13.920 -12.501 19.759 1.00 98.31 181 TYR A CA 1
ATOM 1329 C C . TYR A 1 181 ? -12.579 -11.934 20.219 1.00 98.31 181 TYR A C 1
ATOM 1331 O O . TYR A 1 181 ? -12.532 -11.242 21.235 1.00 98.31 181 TYR A O 1
ATOM 1339 N N . CYS A 1 182 ? -11.508 -12.193 19.474 1.00 98.31 182 CYS A N 1
ATOM 1340 C CA . CYS A 1 182 ? -10.234 -11.491 19.616 1.00 98.31 182 CYS A CA 1
ATOM 1341 C C . CYS A 1 182 ? -10.035 -10.533 18.439 1.00 98.31 182 CYS A C 1
ATOM 1343 O O . CYS A 1 182 ? -10.302 -10.891 17.295 1.00 98.31 182 CYS A O 1
ATOM 1345 N N . TYR A 1 183 ? -9.535 -9.337 18.739 1.00 98.38 183 TYR A N 1
ATOM 1346 C CA . TYR A 1 183 ? -9.140 -8.313 17.781 1.00 98.38 183 TYR A CA 1
ATOM 1347 C C . TYR A 1 183 ? -7.647 -8.060 17.967 1.00 98.38 183 TYR A C 1
ATOM 1349 O O . TYR A 1 183 ? -7.255 -7.399 18.929 1.00 98.38 183 TYR A O 1
ATOM 1357 N N . GLU A 1 184 ? -6.821 -8.620 17.090 1.00 98.12 184 GLU A N 1
ATOM 1358 C CA . GLU A 1 184 ? -5.371 -8.439 17.095 1.00 98.12 184 GLU A CA 1
ATOM 1359 C C . GLU A 1 184 ? -4.976 -7.431 16.015 1.00 98.12 184 GLU A C 1
ATOM 1361 O O . GLU A 1 184 ? -5.177 -7.665 14.824 1.00 98.12 184 GLU A O 1
ATOM 1366 N N . VAL A 1 185 ? -4.422 -6.295 16.432 1.00 98.25 185 VAL A N 1
ATOM 1367 C CA . VAL A 1 185 ? -3.929 -5.246 15.539 1.00 98.25 185 VAL A CA 1
ATOM 1368 C C . VAL A 1 185 ? -2.409 -5.309 15.447 1.00 98.25 185 VAL A C 1
ATOM 1370 O O . VAL A 1 185 ? -1.721 -5.435 16.459 1.00 98.25 185 VAL A O 1
ATOM 1373 N N . THR A 1 186 ? -1.879 -5.155 14.238 1.00 97.50 186 THR A N 1
ATOM 1374 C CA . THR A 1 186 ? -0.445 -5.018 13.960 1.00 97.50 186 THR A CA 1
ATOM 1375 C C . THR A 1 186 ? -0.195 -3.684 13.273 1.00 97.50 186 THR A C 1
ATOM 1377 O O . THR A 1 186 ? -0.856 -3.374 12.282 1.00 97.50 186 THR A O 1
ATOM 1380 N N . ASN A 1 187 ? 0.778 -2.905 13.750 1.00 95.81 187 ASN A N 1
ATOM 1381 C CA . ASN A 1 187 ? 1.255 -1.736 13.011 1.00 95.81 187 ASN A CA 1
ATOM 1382 C C . ASN A 1 187 ? 2.177 -2.203 11.884 1.00 95.81 187 ASN A C 1
ATOM 1384 O O . ASN A 1 187 ? 3.310 -2.622 12.124 1.00 95.81 187 ASN A O 1
ATOM 1388 N N . THR A 1 188 ? 1.667 -2.144 10.660 1.00 93.00 188 THR A N 1
ATOM 1389 C CA . THR A 1 188 ? 2.397 -2.495 9.440 1.00 93.00 188 THR A CA 1
ATOM 1390 C C . THR A 1 188 ? 3.085 -1.286 8.815 1.00 93.00 188 THR A C 1
ATOM 1392 O O . THR A 1 188 ? 3.845 -1.463 7.874 1.00 93.00 188 THR A O 1
ATOM 1395 N N . GLY A 1 189 ? 2.837 -0.077 9.327 1.00 90.38 189 GLY A N 1
ATOM 1396 C CA . GLY A 1 189 ? 3.448 1.171 8.886 1.00 90.38 189 GLY A CA 1
ATOM 1397 C C . GLY A 1 189 ? 4.813 1.454 9.514 1.00 90.38 189 GLY A C 1
ATOM 1398 O O . GLY A 1 189 ? 5.397 0.645 10.234 1.00 90.38 189 GLY A O 1
ATOM 1399 N N . THR A 1 190 ? 5.315 2.659 9.251 1.00 86.62 190 THR A N 1
ATOM 1400 C CA . THR A 1 190 ? 6.607 3.166 9.749 1.00 86.62 190 THR A CA 1
ATOM 1401 C C . THR A 1 190 ? 6.463 4.237 10.828 1.00 86.62 190 THR A C 1
ATOM 1403 O O . THR A 1 190 ? 7.438 4.560 11.508 1.00 86.62 190 THR A O 1
ATOM 1406 N N . ALA A 1 191 ? 5.255 4.765 11.042 1.00 89.88 191 ALA A N 1
ATOM 1407 C CA . ALA A 1 191 ? 4.956 5.697 12.124 1.00 89.88 191 ALA A CA 1
ATOM 1408 C C . ALA A 1 191 ? 4.392 4.975 13.358 1.00 89.88 191 ALA A C 1
ATOM 1410 O O . ALA A 1 191 ? 3.552 4.087 13.235 1.00 89.88 191 ALA A O 1
ATOM 1411 N N . THR A 1 192 ? 4.795 5.392 14.562 1.00 93.88 192 THR A N 1
ATOM 1412 C CA . THR A 1 192 ? 4.109 4.986 15.803 1.00 93.88 192 THR A CA 1
ATOM 1413 C C . THR A 1 192 ? 2.692 5.556 15.822 1.00 93.88 192 THR A C 1
ATOM 1415 O O . THR A 1 192 ? 2.515 6.759 15.615 1.00 93.88 192 THR A O 1
ATOM 1418 N N . LEU A 1 193 ? 1.700 4.715 16.112 1.00 96.00 193 LEU A N 1
ATOM 1419 C CA . LEU A 1 193 ? 0.287 5.087 16.227 1.00 96.00 193 LEU A CA 1
ATOM 1420 C C . LEU A 1 193 ? -0.069 5.167 17.708 1.00 96.00 193 LEU A C 1
ATOM 1422 O O . LEU A 1 193 ? 0.251 4.241 18.446 1.00 96.00 193 LEU A O 1
ATOM 1426 N N . ASN A 1 194 ? -0.642 6.286 18.150 1.00 96.62 194 ASN A N 1
ATOM 1427 C CA . ASN A 1 194 ? -0.805 6.573 19.579 1.00 96.62 194 ASN A CA 1
ATOM 1428 C C . ASN A 1 194 ? -2.253 6.493 20.069 1.00 96.62 194 ASN A C 1
ATOM 1430 O O . ASN A 1 194 ? -2.468 6.445 21.280 1.00 96.62 194 ASN A O 1
ATOM 1434 N N . TYR A 1 195 ? -3.228 6.511 19.158 1.00 96.50 195 TYR A N 1
ATOM 1435 C CA . TYR A 1 195 ? -4.648 6.447 19.485 1.00 96.50 195 TYR A CA 1
ATOM 1436 C C . TYR A 1 195 ? -5.358 5.413 18.628 1.00 96.50 195 TYR A C 1
ATOM 1438 O O . TYR A 1 195 ? -5.008 5.202 17.462 1.00 96.50 195 TYR A O 1
ATOM 1446 N N . HIS A 1 196 ? -6.352 4.768 19.233 1.00 97.50 196 HIS A N 1
ATOM 1447 C CA . HIS A 1 196 ? -7.089 3.684 18.612 1.00 97.50 196 HIS A CA 1
ATOM 1448 C C . HIS A 1 196 ? -8.580 3.736 18.947 1.00 97.50 196 HIS A C 1
ATOM 1450 O O . HIS A 1 196 ? -8.948 3.976 20.100 1.00 97.50 196 HIS A O 1
ATOM 1456 N N . ASP A 1 197 ? -9.397 3.403 17.953 1.00 97.06 197 ASP A N 1
ATOM 1457 C CA . ASP A 1 197 ? -10.828 3.126 18.080 1.00 97.06 197 ASP A CA 1
ATOM 1458 C C . ASP A 1 197 ? -11.105 1.687 17.648 1.00 97.06 197 ASP A C 1
ATOM 1460 O O . ASP A 1 197 ? -10.423 1.150 16.767 1.00 97.06 197 ASP A O 1
ATOM 1464 N N . LEU A 1 198 ? -12.119 1.072 18.250 1.00 98.25 198 LEU A N 1
ATOM 1465 C CA . LEU A 1 198 ? -12.600 -0.243 17.859 1.00 98.25 198 LEU A CA 1
ATOM 1466 C C . LEU A 1 198 ? -14.124 -0.286 17.922 1.00 98.25 198 LEU A C 1
ATOM 1468 O O . LEU A 1 198 ? -14.717 -0.213 19.001 1.00 98.25 198 LEU A O 1
ATOM 1472 N N . ASP A 1 199 ? -14.729 -0.487 16.757 1.00 98.19 199 ASP A N 1
ATOM 1473 C CA . ASP A 1 199 ? -16.156 -0.731 16.592 1.00 98.19 199 ASP A CA 1
ATOM 1474 C C . ASP A 1 199 ? -16.399 -2.157 16.101 1.00 98.19 199 ASP A C 1
ATOM 1476 O O . ASP A 1 199 ? -15.629 -2.720 15.320 1.00 98.19 199 ASP A O 1
ATOM 1480 N N . ASP A 1 200 ? -17.504 -2.743 16.543 1.00 98.38 200 ASP A N 1
ATOM 1481 C CA . ASP A 1 200 ? -17.947 -4.068 16.144 1.00 98.38 200 ASP A CA 1
ATOM 1482 C C . ASP A 1 200 ? -19.420 -4.055 15.715 1.00 98.38 200 ASP A C 1
ATOM 1484 O O . ASP A 1 200 ? -20.256 -3.385 16.321 1.00 98.38 200 ASP A O 1
ATOM 1488 N N . SER A 1 201 ? -19.759 -4.814 14.670 1.00 97.94 201 SER A N 1
ATOM 1489 C CA . SER A 1 201 ? -21.103 -4.793 14.077 1.00 97.94 201 SER A CA 1
ATOM 1490 C C . SER A 1 201 ? -22.215 -5.302 14.997 1.00 97.94 201 SER A C 1
ATOM 1492 O O . SER A 1 201 ? -23.362 -4.901 14.818 1.00 97.94 201 SER A O 1
ATOM 1494 N N . GLU A 1 202 ? -21.901 -6.167 15.966 1.00 97.69 202 GLU A N 1
ATOM 1495 C CA . GLU A 1 202 ? -22.890 -6.762 16.879 1.00 97.69 202 GLU A CA 1
ATOM 1496 C C . GLU A 1 202 ? -22.733 -6.266 18.319 1.00 97.69 202 GLU A C 1
ATOM 1498 O O . GLU A 1 202 ? -23.707 -6.236 19.072 1.00 97.69 202 GLU A O 1
ATOM 1503 N N . LEU A 1 203 ? -21.516 -5.883 18.716 1.00 97.50 203 LEU A N 1
ATOM 1504 C CA . LEU A 1 203 ? -21.214 -5.373 20.055 1.00 97.50 203 LEU A CA 1
ATOM 1505 C C . LEU A 1 203 ? -21.257 -3.839 20.130 1.00 97.50 203 LEU A C 1
ATOM 1507 O O . LEU A 1 203 ? -21.310 -3.288 21.229 1.00 97.50 203 LEU A O 1
ATOM 1511 N N . GLY A 1 204 ? -21.283 -3.154 18.985 1.00 97.38 204 GLY A N 1
ATOM 1512 C CA . GLY A 1 204 ? -21.208 -1.700 18.899 1.00 97.38 204 GLY A CA 1
ATOM 1513 C C . GLY A 1 204 ? -19.799 -1.179 19.179 1.00 97.38 204 GLY A C 1
ATOM 1514 O O . GLY A 1 204 ? -18.804 -1.859 18.930 1.00 97.38 204 GLY A O 1
ATOM 1515 N N . ASN A 1 205 ? -19.716 0.043 19.701 1.00 97.44 205 ASN A N 1
ATOM 1516 C CA . ASN A 1 205 ? -18.443 0.645 20.080 1.00 97.44 205 ASN A CA 1
ATOM 1517 C C . ASN A 1 205 ? -17.829 -0.082 21.284 1.00 97.44 205 ASN A C 1
ATOM 1519 O O . ASN A 1 205 ? -18.449 -0.164 22.347 1.00 97.44 205 ASN A O 1
ATOM 1523 N N . ILE A 1 206 ? -16.610 -0.600 21.117 1.00 97.81 206 ILE A N 1
ATOM 1524 C CA . ILE A 1 206 ? -15.853 -1.265 22.185 1.00 97.81 206 ILE A CA 1
ATOM 1525 C C . ILE A 1 206 ? -15.000 -0.232 22.925 1.00 97.81 206 ILE A C 1
ATOM 1527 O O . ILE A 1 206 ? -14.994 -0.201 24.157 1.00 97.81 206 ILE A O 1
ATOM 1531 N N . PHE A 1 207 ? -14.283 0.615 22.185 1.00 97.62 207 PHE A N 1
ATOM 1532 C CA . PHE A 1 207 ? -13.607 1.790 22.728 1.00 97.62 207 PHE A CA 1
ATOM 1533 C C . PHE A 1 207 ? -13.399 2.859 21.655 1.00 97.62 207 PHE A C 1
ATOM 1535 O O . PHE A 1 207 ? -13.308 2.556 20.465 1.00 97.62 207 PHE A O 1
ATOM 1542 N N . SER A 1 208 ? -13.227 4.099 22.112 1.00 95.81 208 SER A N 1
ATOM 1543 C CA . SER A 1 208 ? -12.785 5.223 21.290 1.00 95.81 208 SER A CA 1
ATOM 1544 C C . SER A 1 208 ? -11.702 6.025 22.006 1.00 95.81 208 SER A C 1
ATOM 1546 O O . SER A 1 208 ? -11.754 6.201 23.226 1.00 95.81 208 SER A O 1
ATOM 1548 N N . GLY A 1 209 ? -10.720 6.505 21.251 1.00 94.38 209 GLY A N 1
ATOM 1549 C CA . GLY A 1 209 ? -9.632 7.350 21.714 1.00 94.38 209 GLY A CA 1
ATOM 1550 C C . GLY A 1 209 ? -8.701 6.670 22.711 1.00 94.38 209 GLY A C 1
ATOM 1551 O O . GLY A 1 209 ? -8.146 7.359 23.565 1.00 94.38 209 GLY A O 1
ATOM 1552 N N . LEU A 1 210 ? -8.527 5.344 22.647 1.00 97.00 210 LEU A N 1
ATOM 1553 C CA . LEU A 1 210 ? -7.656 4.615 23.571 1.00 97.00 210 LEU A CA 1
ATOM 1554 C C . LEU A 1 210 ? -6.192 5.052 23.368 1.00 97.00 210 LEU A C 1
ATOM 1556 O O . LEU A 1 210 ? -5.636 4.769 22.303 1.00 97.00 210 LEU A O 1
ATOM 1560 N N . PRO A 1 211 ? -5.534 5.688 24.362 1.00 97.12 211 PRO A N 1
ATOM 1561 C CA . PRO A 1 211 ? -4.135 6.070 24.236 1.00 97.12 211 PRO A CA 1
ATOM 1562 C C . PRO A 1 211 ? -3.241 4.840 24.418 1.00 97.12 211 PRO A C 1
ATOM 1564 O O . PRO A 1 211 ? -3.072 4.326 25.527 1.00 97.12 211 PRO A O 1
ATOM 1567 N N . TYR A 1 212 ? -2.648 4.373 23.327 1.00 97.31 212 TYR A N 1
ATOM 1568 C CA . TYR A 1 212 ? -1.712 3.256 23.324 1.00 97.31 212 TYR A CA 1
ATOM 1569 C C . TYR A 1 212 ? -0.691 3.442 22.202 1.00 97.31 212 TYR A C 1
ATOM 1571 O O . TYR A 1 212 ? -1.059 3.641 21.054 1.00 97.31 212 TYR A O 1
ATOM 1579 N N . ALA A 1 213 ? 0.600 3.388 22.536 1.00 97.62 213 ALA A N 1
ATOM 1580 C CA . ALA A 1 213 ? 1.674 3.562 21.563 1.00 97.62 213 ALA A CA 1
ATOM 1581 C C . ALA A 1 213 ? 1.998 2.232 20.866 1.00 97.62 213 ALA A C 1
ATOM 1583 O O . ALA A 1 213 ? 2.830 1.454 21.340 1.00 97.62 213 ALA A O 1
ATOM 1584 N N . LEU A 1 214 ? 1.368 1.987 19.720 1.00 97.88 214 LEU A N 1
ATOM 1585 C CA . LEU A 1 214 ? 1.662 0.856 18.849 1.00 97.88 214 LEU A CA 1
ATOM 1586 C C . LEU A 1 214 ? 2.799 1.235 17.885 1.00 97.88 214 LEU A C 1
ATOM 1588 O O . LEU A 1 214 ? 2.586 1.872 16.850 1.00 97.88 214 LEU A O 1
ATOM 1592 N N . ILE A 1 215 ? 4.033 0.886 18.252 1.00 96.62 215 ILE A N 1
ATOM 1593 C CA . ILE A 1 215 ? 5.239 1.154 17.446 1.00 96.62 215 ILE A CA 1
ATOM 1594 C C . ILE A 1 215 ? 5.281 0.292 16.164 1.00 96.62 215 ILE A C 1
ATOM 1596 O O . ILE A 1 215 ? 4.637 -0.759 16.134 1.00 96.62 215 ILE A O 1
ATOM 1600 N N . PRO A 1 216 ? 6.045 0.686 15.123 1.00 95.06 216 PRO A N 1
ATOM 1601 C CA . PRO A 1 216 ? 6.192 -0.097 13.892 1.00 95.06 216 PRO A CA 1
ATOM 1602 C C . PRO A 1 216 ? 6.552 -1.567 14.142 1.00 95.06 216 PRO A C 1
ATOM 1604 O O . PRO A 1 216 ? 7.464 -1.867 14.915 1.00 95.06 216 PRO A O 1
ATOM 1607 N N . GLY A 1 217 ? 5.827 -2.482 13.496 1.00 93.06 217 GLY A N 1
ATOM 1608 C CA . GLY A 1 217 ? 6.001 -3.932 13.613 1.00 93.06 217 GLY A CA 1
ATOM 1609 C C . GLY A 1 217 ? 5.460 -4.563 14.903 1.00 93.06 217 GLY A C 1
ATOM 1610 O O . GLY A 1 217 ? 5.461 -5.789 15.018 1.00 93.06 217 GLY A O 1
ATOM 1611 N N . ALA A 1 218 ? 4.994 -3.775 15.879 1.00 97.38 218 ALA A N 1
ATOM 1612 C CA . ALA A 1 218 ? 4.381 -4.312 17.092 1.00 97.38 218 ALA A CA 1
ATOM 1613 C C . ALA A 1 218 ? 2.929 -4.750 16.853 1.00 97.38 218 ALA A C 1
ATOM 1615 O O . ALA A 1 218 ? 2.244 -4.234 15.967 1.00 97.38 218 ALA A O 1
ATOM 1616 N N . SER A 1 219 ? 2.463 -5.681 17.692 1.00 97.62 219 SER A N 1
ATOM 1617 C CA . SER A 1 219 ? 1.066 -6.121 17.737 1.00 97.62 219 SER A CA 1
ATOM 1618 C C . SER A 1 219 ? 0.493 -6.007 19.147 1.00 97.62 219 SER A C 1
ATOM 1620 O O . SER A 1 219 ? 1.225 -6.115 20.134 1.00 97.62 219 SER A O 1
ATOM 1622 N N . ALA A 1 220 ? -0.816 -5.803 19.233 1.00 96.88 220 ALA A N 1
ATOM 1623 C CA . ALA A 1 220 ? -1.590 -5.798 20.469 1.00 96.88 220 ALA A CA 1
ATOM 1624 C C . ALA A 1 220 ? -2.955 -6.443 20.214 1.00 96.88 220 ALA A C 1
ATOM 1626 O O 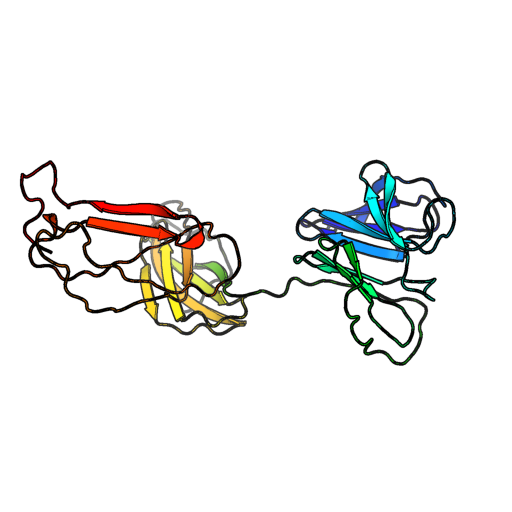. ALA A 1 220 ? -3.437 -6.434 19.085 1.00 96.88 220 ALA A O 1
ATOM 1627 N N . PHE A 1 221 ? -3.594 -6.979 21.255 1.00 96.88 221 PHE A N 1
ATOM 1628 C CA . PHE A 1 221 ? -4.928 -7.554 21.115 1.00 96.88 221 PHE A CA 1
ATOM 1629 C C . PHE A 1 221 ? -5.851 -7.212 22.281 1.00 96.88 221 PHE A C 1
ATOM 1631 O O . PHE A 1 221 ? -5.405 -6.930 23.396 1.00 96.88 221 PHE A O 1
ATOM 1638 N N . ILE A 1 222 ? -7.152 -7.286 22.011 1.00 97.31 222 ILE A N 1
ATOM 1639 C CA . ILE A 1 222 ? -8.221 -7.257 23.011 1.00 97.31 222 ILE A CA 1
ATOM 1640 C C . ILE A 1 222 ? -9.228 -8.371 22.719 1.00 97.31 222 ILE A C 1
ATOM 1642 O O . ILE A 1 222 ? -9.431 -8.753 21.567 1.00 97.31 222 ILE A O 1
ATOM 1646 N N . THR A 1 223 ? -9.876 -8.879 23.763 1.00 97.62 223 THR A N 1
ATOM 1647 C CA . THR A 1 223 ? -10.915 -9.908 23.665 1.00 97.62 223 THR A CA 1
ATOM 1648 C C . THR A 1 223 ? -12.252 -9.402 24.194 1.00 97.62 223 THR A C 1
ATOM 1650 O O . THR A 1 223 ? -12.286 -8.686 25.195 1.00 97.62 223 THR A O 1
ATOM 1653 N N . GLN A 1 224 ? -13.355 -9.816 23.570 1.00 97.88 224 GLN A N 1
ATOM 1654 C CA . GLN A 1 224 ? -14.723 -9.567 24.036 1.00 97.88 224 GLN A CA 1
ATOM 1655 C C . GLN A 1 224 ? -15.544 -10.855 23.981 1.00 97.88 224 GLN A C 1
ATOM 1657 O O . GLN A 1 224 ? -15.597 -11.505 22.938 1.00 97.88 224 GLN A O 1
ATOM 1662 N N . SER A 1 225 ? -16.194 -11.211 25.091 1.00 97.56 225 SER A N 1
ATOM 1663 C CA . SER A 1 225 ? -17.049 -12.400 25.173 1.00 97.56 225 SER A CA 1
ATOM 1664 C C . SER A 1 225 ? -18.530 -12.043 25.100 1.00 97.56 225 SER A C 1
ATOM 1666 O O . SER A 1 225 ? -18.979 -11.087 25.730 1.00 97.56 225 SER A O 1
ATOM 1668 N N . VAL A 1 226 ? -19.301 -12.836 24.357 1.00 97.62 226 VAL A N 1
ATOM 1669 C CA . VAL A 1 226 ? -20.749 -12.666 24.197 1.00 97.62 226 VAL A CA 1
ATOM 1670 C C . VAL A 1 226 ? -21.444 -14.014 24.014 1.00 97.62 226 VAL A C 1
ATOM 1672 O O . VAL A 1 226 ? -20.884 -14.957 23.465 1.00 97.62 226 VAL A O 1
ATOM 1675 N N . THR A 1 227 ? -22.695 -14.122 24.462 1.00 97.88 227 THR A N 1
ATOM 1676 C CA . THR A 1 227 ? -23.522 -15.314 24.228 1.00 97.88 227 THR A CA 1
ATOM 1677 C C . THR A 1 227 ? -24.210 -15.256 22.865 1.00 97.88 227 THR A C 1
ATOM 1679 O O . THR A 1 227 ? -24.980 -14.334 22.596 1.00 97.88 227 THR A O 1
ATOM 1682 N N . ILE A 1 228 ? -24.008 -16.281 22.036 1.00 97.31 228 ILE A N 1
ATOM 1683 C CA . ILE A 1 228 ? -24.585 -16.378 20.690 1.00 97.31 228 ILE A CA 1
ATOM 1684 C C . ILE A 1 228 ? -25.801 -17.308 20.695 1.00 97.31 228 ILE A C 1
ATOM 1686 O O . ILE A 1 228 ? -25.727 -18.451 21.141 1.00 97.31 228 ILE A O 1
ATOM 1690 N N . ASN A 1 229 ? -26.942 -16.826 20.193 1.00 97.25 229 ASN A N 1
ATOM 1691 C CA . ASN A 1 229 ? -28.219 -17.563 20.196 1.00 97.25 229 ASN A CA 1
ATOM 1692 C C . ASN A 1 229 ? -28.700 -17.991 18.798 1.00 97.25 229 ASN A C 1
ATOM 1694 O O . ASN A 1 229 ? -29.661 -18.750 18.686 1.00 97.25 229 ASN A O 1
ATOM 1698 N N . ALA A 1 230 ? -28.050 -17.508 17.743 1.00 96.75 230 ALA A N 1
ATOM 1699 C CA . ALA A 1 230 ? -28.328 -17.829 16.347 1.00 96.75 230 ALA A CA 1
ATOM 1700 C C . ALA A 1 230 ? -27.046 -17.628 15.525 1.00 96.75 230 ALA A C 1
ATOM 1702 O O . ALA A 1 230 ? -26.067 -17.104 16.044 1.00 96.75 230 ALA A O 1
ATOM 1703 N N . THR A 1 231 ? -27.037 -18.031 14.254 1.00 97.50 231 THR A N 1
ATOM 1704 C CA . THR A 1 231 ? -25.915 -17.733 13.353 1.00 97.50 231 THR A CA 1
ATOM 1705 C C . THR A 1 231 ? -25.703 -16.223 13.258 1.00 97.50 231 THR A C 1
ATOM 1707 O O . THR A 1 231 ? -26.626 -15.493 12.897 1.00 97.50 231 THR A O 1
ATOM 1710 N N . THR A 1 232 ? -24.483 -15.778 13.546 1.00 97.25 232 THR A N 1
ATOM 1711 C CA . THR A 1 232 ? -24.102 -14.365 13.587 1.00 97.25 232 THR A CA 1
ATOM 1712 C C . THR A 1 232 ? -22.850 -14.162 12.744 1.00 97.25 232 THR A C 1
ATOM 1714 O O . THR A 1 232 ? -21.884 -14.908 12.883 1.00 97.25 232 THR A O 1
ATOM 1717 N N . VAL A 1 233 ? -22.870 -13.151 11.876 1.00 97.50 233 VAL A N 1
ATOM 1718 C CA . VAL A 1 233 ? -21.672 -12.644 11.197 1.00 97.50 233 VAL A CA 1
ATOM 1719 C C . VAL A 1 233 ? -21.228 -11.408 11.959 1.00 97.50 233 VAL A C 1
ATOM 1721 O O . VAL A 1 233 ? -22.038 -10.526 12.214 1.00 97.50 233 VAL A O 1
ATOM 1724 N N . ASN A 1 234 ? -19.958 -11.356 12.343 1.00 97.50 234 ASN A N 1
ATOM 1725 C CA . ASN A 1 234 ? -19.463 -10.338 13.254 1.00 97.50 234 ASN A CA 1
ATOM 1726 C C . ASN A 1 234 ? -18.212 -9.674 12.673 1.00 97.50 234 ASN A C 1
ATOM 1728 O O . ASN A 1 234 ? -17.137 -10.270 12.635 1.00 97.50 234 ASN A O 1
ATOM 1732 N N . THR A 1 235 ? -18.323 -8.423 12.238 1.00 97.31 235 THR A N 1
ATOM 1733 C CA . THR A 1 235 ? -17.222 -7.676 11.608 1.00 97.31 235 THR A CA 1
ATOM 1734 C C . THR A 1 235 ? -16.708 -6.595 12.546 1.00 97.31 235 THR A C 1
ATOM 1736 O O . THR A 1 235 ? -17.505 -5.852 13.108 1.00 97.31 235 THR A O 1
ATOM 1739 N N . GLY A 1 236 ? -15.387 -6.526 12.726 1.00 97.25 236 GLY A N 1
ATOM 1740 C CA . GLY A 1 236 ? -14.731 -5.508 13.548 1.00 97.25 236 GLY A CA 1
ATOM 1741 C C . GLY A 1 236 ? -13.975 -4.509 12.684 1.00 97.25 236 GLY A C 1
ATOM 1742 O O . GLY A 1 236 ? -13.336 -4.908 11.711 1.00 97.25 236 GLY A O 1
ATOM 1743 N N . THR A 1 237 ? -14.021 -3.243 13.072 1.00 97.75 237 THR A N 1
ATOM 1744 C CA . THR A 1 237 ? -13.294 -2.146 12.437 1.00 97.75 237 THR A CA 1
ATOM 1745 C C . THR A 1 237 ? -12.368 -1.527 13.470 1.00 97.75 237 THR A C 1
ATOM 1747 O O . THR A 1 237 ? -12.830 -0.982 14.469 1.00 97.75 237 THR A O 1
ATOM 1750 N N . TRP A 1 238 ? -11.060 -1.616 13.228 1.00 98.12 238 TRP A N 1
ATOM 1751 C CA . TRP A 1 238 ? -10.046 -0.966 14.053 1.00 98.12 238 TRP A CA 1
ATOM 1752 C C . TRP A 1 238 ? -9.520 0.263 13.321 1.00 98.12 238 TRP A C 1
ATOM 1754 O O . TRP A 1 238 ? -9.026 0.141 12.201 1.00 98.12 238 TRP A O 1
ATOM 1764 N N . THR A 1 239 ? -9.566 1.422 13.969 1.00 95.75 239 THR A N 1
ATOM 1765 C CA . THR A 1 239 ? -8.976 2.664 13.453 1.00 95.75 239 THR A CA 1
ATOM 1766 C C . THR A 1 239 ? -7.783 3.029 14.321 1.00 95.75 239 THR A C 1
ATOM 1768 O O . THR A 1 239 ? -7.865 2.992 15.544 1.00 95.75 239 THR A O 1
ATOM 1771 N N . ALA A 1 240 ? -6.645 3.353 13.712 1.00 95.06 240 ALA A N 1
ATOM 1772 C CA . ALA A 1 240 ? -5.446 3.779 14.425 1.00 95.06 240 ALA A CA 1
ATOM 1773 C C . ALA A 1 240 ? -4.938 5.089 13.831 1.00 95.06 240 ALA A C 1
ATOM 1775 O O . ALA A 1 240 ? -4.832 5.219 12.613 1.00 95.06 240 ALA A O 1
ATOM 1776 N N . TYR A 1 241 ? -4.644 6.065 14.683 1.00 91.94 241 TYR A N 1
ATOM 1777 C CA . TYR A 1 241 ? -4.382 7.425 14.234 1.00 91.94 241 TYR A CA 1
ATOM 1778 C C . TYR A 1 241 ? -3.512 8.206 15.220 1.00 91.94 241 TYR A C 1
ATOM 1780 O O . TYR A 1 241 ? -3.292 7.819 16.369 1.00 91.94 241 TYR A O 1
ATOM 1788 N N . ASN A 1 242 ? -3.007 9.337 14.736 1.00 90.44 242 ASN A N 1
ATOM 1789 C CA . ASN A 1 242 ? -2.373 10.373 15.536 1.00 90.44 242 ASN A CA 1
ATOM 1790 C C . ASN A 1 242 ? -3.136 11.674 15.271 1.00 90.44 242 ASN A C 1
ATOM 1792 O O . ASN A 1 242 ? -3.062 12.175 14.147 1.00 90.44 242 ASN A O 1
ATOM 1796 N N . PRO A 1 243 ? -3.888 12.213 16.244 1.00 87.69 243 PRO A N 1
ATOM 1797 C CA . PRO A 1 243 ? -4.647 13.430 16.018 1.00 87.69 243 PRO A CA 1
ATOM 1798 C C . PRO A 1 243 ? -3.694 14.616 15.837 1.00 87.69 243 PRO A C 1
ATOM 1800 O O . PRO A 1 243 ? -2.705 14.763 16.560 1.00 87.69 243 PRO A O 1
ATOM 1803 N N . LEU A 1 244 ? -4.007 15.474 14.868 1.00 88.31 244 LEU A N 1
ATOM 1804 C CA . LEU A 1 244 ? -3.416 16.802 14.765 1.00 88.31 244 LEU A CA 1
ATOM 1805 C C . LEU A 1 244 ? -4.344 17.769 15.497 1.00 88.31 244 LEU A C 1
ATOM 1807 O O . LEU A 1 244 ? -5.504 17.914 15.125 1.00 88.31 244 LEU A O 1
ATOM 1811 N N . CYS A 1 245 ? -3.834 18.411 16.544 1.00 88.06 245 CYS A N 1
ATOM 1812 C CA . CYS A 1 245 ? -4.620 19.296 17.398 1.00 88.06 245 CYS A CA 1
ATOM 1813 C C . CYS A 1 245 ? -4.030 20.705 17.415 1.00 88.06 245 CYS A C 1
ATOM 1815 O O . CYS A 1 245 ? -2.811 20.879 17.481 1.00 88.06 245 CYS A O 1
ATOM 1817 N N . SER A 1 246 ? -4.906 21.705 17.457 1.00 91.81 246 SER A N 1
ATOM 1818 C CA . SER A 1 246 ? -4.591 23.076 17.851 1.00 91.81 246 SER A CA 1
ATOM 1819 C C . SER A 1 246 ? -5.424 23.453 19.078 1.00 91.81 246 SER A C 1
ATOM 1821 O O . SER A 1 246 ? -6.582 23.069 19.212 1.00 91.81 246 SER A O 1
ATOM 1823 N N . THR A 1 247 ? -4.822 24.184 20.019 1.00 91.94 247 THR A N 1
ATOM 1824 C CA . THR A 1 247 ? -5.497 24.648 21.244 1.00 91.94 247 THR A CA 1
ATOM 1825 C C . THR A 1 247 ? -5.296 26.157 21.402 1.00 91.94 247 THR A C 1
ATOM 1827 O O . THR A 1 247 ? -4.548 26.593 22.284 1.00 91.94 247 THR A O 1
ATOM 1830 N N . PRO A 1 248 ? -5.900 26.978 20.525 1.00 90.94 248 PRO A N 1
ATOM 1831 C CA . PRO A 1 248 ? -5.634 28.415 20.471 1.00 90.94 248 PRO A CA 1
ATOM 1832 C C . PRO A 1 248 ? -6.093 29.145 21.743 1.00 90.94 248 PRO A C 1
ATOM 1834 O O . PRO A 1 248 ? -5.500 30.157 22.110 1.00 90.94 248 PRO A O 1
ATOM 1837 N N . ASN A 1 249 ? -7.119 28.625 22.436 1.00 88.94 249 ASN A N 1
ATOM 1838 C CA . ASN A 1 249 ? -7.720 29.227 23.634 1.00 88.94 249 ASN A CA 1
ATOM 1839 C C . ASN A 1 249 ? -8.033 30.728 23.446 1.00 88.94 249 ASN A C 1
ATOM 1841 O O . ASN A 1 249 ? -7.685 31.573 24.275 1.00 88.94 249 ASN A O 1
ATOM 1845 N N . VAL A 1 250 ? -8.652 31.062 22.312 1.00 89.81 250 VAL A N 1
ATOM 1846 C CA . VAL A 1 250 ? -9.024 32.434 21.950 1.00 89.81 250 VAL A CA 1
ATOM 1847 C C . VAL A 1 250 ? -10.525 32.617 22.144 1.00 89.81 250 VAL A C 1
ATOM 1849 O O . VAL A 1 250 ? -11.318 31.748 21.790 1.00 89.81 250 VAL A O 1
ATOM 1852 N N . ALA A 1 251 ? -10.915 33.760 22.706 1.00 89.62 251 ALA A N 1
ATOM 1853 C CA . ALA A 1 251 ? -12.319 34.111 22.865 1.00 89.62 251 ALA A CA 1
ATOM 1854 C C . ALA A 1 251 ? -12.979 34.360 21.501 1.00 89.62 251 ALA A C 1
ATOM 1856 O O . ALA A 1 251 ? -12.441 35.093 20.669 1.00 89.62 251 ALA A O 1
ATOM 1857 N N . ILE A 1 252 ? -14.170 33.796 21.306 1.00 89.81 252 ILE A N 1
ATOM 1858 C CA . ILE A 1 252 ? -15.020 34.100 20.153 1.00 89.81 252 ILE A CA 1
ATOM 1859 C C . ILE A 1 252 ? -15.670 35.472 20.409 1.00 89.81 252 ILE A C 1
ATOM 1861 O O . ILE A 1 252 ? -16.283 35.655 21.461 1.00 89.81 252 ILE A O 1
ATOM 1865 N N . PRO A 1 253 ? -15.502 36.466 19.517 1.00 88.88 253 PRO A N 1
ATOM 1866 C CA . PRO A 1 253 ? -16.050 37.801 19.735 1.00 88.88 253 PRO A CA 1
ATOM 1867 C C . PRO A 1 253 ? -17.568 37.854 19.511 1.00 88.88 253 PRO A C 1
ATOM 1869 O O . PRO A 1 253 ? -18.069 37.419 18.474 1.00 88.88 253 PRO A O 1
ATOM 1872 N N . ASP A 1 254 ? -18.288 38.483 20.441 1.00 85.62 254 ASP A N 1
ATOM 1873 C CA . ASP A 1 254 ? -19.735 38.695 20.330 1.00 85.62 254 ASP A CA 1
ATOM 1874 C C . ASP A 1 254 ? -20.086 39.646 19.176 1.00 85.62 254 ASP A C 1
ATOM 1876 O O . ASP A 1 254 ? -19.555 40.757 19.079 1.00 85.62 254 ASP A O 1
ATOM 1880 N N . ASN A 1 255 ? -21.049 39.241 18.338 1.00 84.00 255 ASN A N 1
ATOM 1881 C CA . ASN A 1 255 ? -21.623 40.058 17.260 1.00 84.00 255 ASN A CA 1
ATOM 1882 C C . ASN A 1 255 ? -20.576 40.657 16.293 1.00 84.00 255 ASN A C 1
ATOM 1884 O O . ASN A 1 255 ? -20.758 41.754 15.758 1.00 84.00 255 ASN A O 1
ATOM 1888 N N . ASN A 1 256 ? -19.473 39.941 16.069 1.00 87.81 256 ASN A N 1
ATOM 1889 C CA . ASN A 1 256 ? -18.465 40.292 15.078 1.00 87.81 256 ASN A CA 1
ATOM 1890 C C . ASN A 1 256 ? -18.467 39.261 13.944 1.00 87.81 256 ASN A C 1
ATOM 1892 O O . ASN A 1 256 ? -18.175 38.090 14.169 1.00 87.81 256 ASN A O 1
ATOM 1896 N N . LEU A 1 257 ? -18.765 39.715 12.724 1.00 84.94 257 LEU A N 1
ATOM 1897 C CA . LEU A 1 257 ? -18.813 38.863 11.532 1.00 84.94 257 LEU A CA 1
ATOM 1898 C C . LEU A 1 257 ? -17.446 38.287 11.140 1.00 84.94 257 LEU A C 1
ATOM 1900 O O . LEU A 1 257 ? -17.410 37.260 10.472 1.00 84.94 257 LEU A O 1
ATOM 1904 N N . ASP A 1 258 ? -16.346 38.914 11.564 1.00 87.44 258 ASP A N 1
ATOM 1905 C CA . ASP A 1 258 ? -14.996 38.402 11.304 1.00 87.44 258 ASP A CA 1
ATOM 1906 C C . ASP A 1 258 ? -14.652 37.199 12.204 1.00 87.44 258 ASP A C 1
ATOM 1908 O O . ASP A 1 258 ? -13.746 36.428 11.889 1.00 87.44 258 ASP A O 1
ATOM 1912 N N . GLY A 1 259 ? -15.379 37.019 13.317 1.00 90.88 259 GLY A N 1
ATOM 1913 C CA . GLY A 1 259 ? -15.197 35.901 14.241 1.00 90.88 259 GLY A CA 1
ATOM 1914 C C . GLY A 1 259 ? -13.761 35.753 14.760 1.00 90.88 259 GLY A C 1
ATOM 1915 O O . GLY A 1 259 ? -13.063 36.731 15.036 1.00 90.88 259 GLY A O 1
ATOM 1916 N N . VAL A 1 260 ? -13.333 34.502 14.921 1.00 93.19 260 VAL A N 1
ATOM 1917 C CA . VAL A 1 260 ? -11.950 34.106 15.215 1.00 93.19 260 VAL A CA 1
ATOM 1918 C C . VAL A 1 260 ? -11.522 33.045 14.206 1.00 93.19 260 VAL A C 1
ATOM 1920 O O . VAL A 1 260 ? -12.336 32.236 13.768 1.00 93.19 260 VAL A O 1
ATOM 1923 N N . THR A 1 261 ? -10.247 33.048 13.824 1.00 93.38 261 THR A N 1
ATOM 1924 C CA . THR A 1 261 ? -9.650 32.021 12.961 1.00 93.38 261 THR A CA 1
ATOM 1925 C C . THR A 1 261 ? -8.504 31.344 13.697 1.00 93.38 261 THR A C 1
ATOM 1927 O O . THR A 1 261 ? -7.671 32.021 14.300 1.00 93.38 261 THR A O 1
ATOM 1930 N N . ASP A 1 262 ? -8.461 30.019 13.613 1.00 93.69 262 ASP A N 1
ATOM 1931 C CA . ASP A 1 262 ? -7.336 29.195 14.036 1.00 93.69 262 ASP A CA 1
ATOM 1932 C C . ASP A 1 262 ? -6.818 28.399 12.835 1.00 93.69 262 ASP A C 1
ATOM 1934 O O . ASP A 1 262 ? -7.607 27.892 12.035 1.00 93.69 262 ASP A O 1
ATOM 1938 N N . THR A 1 263 ? -5.496 28.316 12.698 1.00 92.62 263 THR A N 1
ATOM 1939 C CA . THR A 1 263 ? -4.843 27.657 11.561 1.00 92.62 263 THR A CA 1
ATOM 1940 C C . THR A 1 263 ? -4.005 26.493 12.065 1.00 92.62 263 THR A C 1
ATOM 1942 O O . THR A 1 263 ? -2.955 26.691 12.677 1.00 92.62 263 THR A O 1
ATOM 1945 N N . LEU A 1 264 ? -4.433 25.274 11.737 1.00 91.62 264 LEU A N 1
ATOM 1946 C CA . LEU A 1 264 ? -3.675 24.052 11.981 1.00 91.62 264 LEU A CA 1
ATOM 1947 C C . LEU A 1 264 ? -2.813 23.716 10.756 1.00 91.62 264 LEU A C 1
ATOM 1949 O O . LEU A 1 264 ? -3.330 23.475 9.667 1.00 91.62 264 LEU A O 1
ATOM 1953 N N . ALA A 1 265 ? -1.491 23.695 10.931 1.00 88.19 265 ALA A N 1
ATOM 1954 C CA . ALA A 1 265 ? -0.567 23.321 9.865 1.00 88.19 265 ALA A CA 1
ATOM 1955 C C . ALA A 1 265 ? -0.517 21.793 9.695 1.00 88.19 265 ALA A C 1
ATOM 1957 O O . ALA A 1 265 ? -0.068 21.079 10.593 1.00 88.19 265 ALA A O 1
ATOM 1958 N N . VAL A 1 266 ? -0.930 21.301 8.526 1.00 84.88 266 VAL A N 1
ATOM 1959 C CA . VAL A 1 266 ? -0.843 19.884 8.149 1.00 84.88 266 VAL A CA 1
ATOM 1960 C C . VAL A 1 266 ? 0.342 19.704 7.205 1.00 84.88 266 VAL A C 1
ATOM 1962 O O . VAL A 1 266 ? 0.250 19.965 6.013 1.00 84.88 266 VAL A O 1
ATOM 1965 N N . ASN A 1 267 ? 1.479 19.266 7.745 1.00 78.50 267 ASN A N 1
ATOM 1966 C CA . ASN A 1 267 ? 2.710 19.056 6.973 1.00 78.50 267 ASN A CA 1
ATOM 1967 C C . ASN A 1 267 ? 2.810 17.610 6.454 1.00 78.50 267 ASN A C 1
ATOM 1969 O O . ASN A 1 267 ? 3.837 16.956 6.628 1.00 78.50 267 ASN A O 1
ATOM 1973 N N . LEU A 1 268 ? 1.721 17.096 5.881 1.00 74.44 268 LEU A N 1
ATOM 1974 C CA . LEU A 1 268 ? 1.650 15.768 5.269 1.00 74.44 268 LEU A CA 1
ATOM 1975 C C . LEU A 1 268 ? 1.467 15.922 3.755 1.00 74.44 268 LEU A C 1
ATOM 1977 O O . LEU A 1 268 ? 0.789 16.843 3.305 1.00 74.44 268 LEU A O 1
ATOM 1981 N N . THR A 1 269 ? 2.074 15.034 2.971 1.00 67.19 269 THR A N 1
ATOM 1982 C CA . THR A 1 269 ? 1.920 14.991 1.511 1.00 67.19 269 THR A CA 1
ATOM 1983 C C . THR A 1 269 ? 0.851 13.972 1.113 1.00 67.19 269 THR A C 1
ATOM 1985 O O . THR A 1 269 ? 0.718 12.936 1.759 1.00 67.19 269 THR A O 1
ATOM 1988 N N . GLY A 1 270 ? 0.108 14.247 0.037 1.00 70.94 270 GLY A N 1
ATOM 1989 C CA . GLY A 1 270 ? -0.925 13.356 -0.508 1.00 70.94 270 GLY A CA 1
ATOM 1990 C C . GLY A 1 270 ? -2.298 14.023 -0.623 1.00 70.94 270 GLY A C 1
ATOM 1991 O O . GLY A 1 270 ? -2.484 15.175 -0.232 1.00 70.94 270 GLY A O 1
ATOM 1992 N N . SER A 1 271 ? -3.268 13.305 -1.190 1.00 73.19 271 SER A N 1
ATOM 1993 C CA . SER A 1 271 ? -4.673 13.727 -1.228 1.00 73.19 271 SER A CA 1
ATOM 1994 C C . SER A 1 271 ? -5.411 13.274 0.030 1.00 73.19 271 SER A C 1
ATOM 1996 O O . SER A 1 271 ? -5.370 12.095 0.374 1.00 73.19 271 SER A O 1
ATOM 1998 N N . ILE A 1 272 ? -6.150 14.181 0.668 1.00 74.38 272 ILE A N 1
ATOM 1999 C CA . ILE A 1 272 ? -7.078 13.832 1.748 1.00 74.38 272 ILE A CA 1
ATOM 2000 C C . ILE A 1 272 ? -8.304 13.161 1.114 1.00 74.38 272 ILE A C 1
ATOM 2002 O O . ILE A 1 272 ? -9.059 13.813 0.395 1.00 74.38 272 ILE A O 1
ATOM 2006 N N . SER A 1 273 ? -8.489 11.862 1.349 1.00 76.81 273 SER A N 1
ATOM 2007 C CA . SER A 1 273 ? -9.669 11.117 0.883 1.00 76.81 273 SER A CA 1
ATOM 2008 C C . SER A 1 273 ? -10.839 11.177 1.864 1.00 76.81 273 SER A C 1
ATOM 2010 O O . SER A 1 273 ? -11.987 11.050 1.451 1.00 76.81 273 SER A O 1
ATOM 2012 N N . ASP A 1 274 ? -10.536 11.353 3.150 1.00 79.75 274 ASP A N 1
ATOM 2013 C CA . ASP A 1 274 ? -11.489 11.425 4.254 1.00 79.75 274 ASP A CA 1
ATOM 2014 C C . ASP A 1 274 ? -10.947 12.341 5.362 1.00 79.75 274 ASP A C 1
ATOM 2016 O O . ASP A 1 274 ? -9.729 12.501 5.495 1.00 79.75 274 ASP A O 1
ATOM 2020 N N . LEU A 1 275 ? -11.839 12.956 6.142 1.00 84.88 275 LEU A N 1
ATOM 2021 C CA . LEU A 1 275 ? -11.466 13.831 7.249 1.00 84.88 275 LEU A CA 1
ATOM 2022 C C . LEU A 1 275 ? -12.452 13.707 8.413 1.00 84.88 275 LEU A C 1
ATOM 2024 O O . LEU A 1 275 ? -13.610 14.105 8.303 1.00 84.88 275 LEU A O 1
ATOM 2028 N N . ASN A 1 276 ? -11.937 13.281 9.565 1.00 85.31 276 ASN A N 1
ATOM 2029 C CA . ASN A 1 276 ? -12.636 13.378 10.842 1.00 85.31 276 ASN A CA 1
ATOM 2030 C C . ASN A 1 276 ? -12.208 14.659 11.561 1.00 85.31 276 ASN A C 1
ATOM 2032 O O . ASN A 1 276 ? -11.015 14.896 11.762 1.00 85.31 276 ASN A O 1
ATOM 2036 N N . VAL A 1 277 ? -13.182 15.491 11.933 1.00 89.88 277 VAL A N 1
ATOM 2037 C CA . VAL A 1 277 ? -12.957 16.780 12.599 1.00 89.88 277 VAL A CA 1
ATOM 2038 C C . VAL A 1 277 ? -13.604 16.737 13.974 1.00 89.88 277 VAL A C 1
ATOM 2040 O O . VAL A 1 277 ? -14.822 16.606 14.076 1.00 89.88 277 VAL A O 1
ATOM 2043 N N . ASP A 1 278 ? -12.786 16.883 15.012 1.00 88.50 278 ASP A N 1
ATOM 2044 C CA . ASP A 1 278 ? -13.244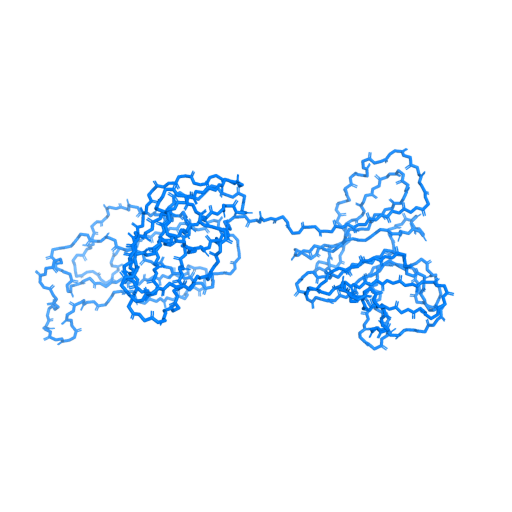 17.080 16.385 1.00 88.50 278 ASP A CA 1
ATOM 2045 C C . ASP A 1 278 ? -13.072 18.553 16.767 1.00 88.50 278 ASP A C 1
ATOM 2047 O O . ASP A 1 278 ? -12.057 19.176 16.436 1.00 88.50 278 ASP A O 1
ATOM 2051 N N . VAL A 1 279 ? -14.091 19.126 17.406 1.00 89.00 279 VAL A N 1
ATOM 2052 C CA . VAL A 1 279 ? -14.079 20.523 17.834 1.00 89.00 279 VAL A CA 1
ATOM 2053 C C . VAL A 1 279 ? -14.608 20.620 19.257 1.00 89.00 279 VAL A C 1
ATOM 2055 O O . VAL A 1 279 ? -15.793 20.400 19.503 1.00 89.00 279 VAL A O 1
ATOM 2058 N N . ASP A 1 280 ? -13.738 21.048 20.168 1.00 88.25 280 ASP A N 1
ATOM 2059 C CA . ASP A 1 280 ? -14.110 21.425 21.527 1.00 88.25 280 ASP A CA 1
ATOM 2060 C C . ASP A 1 280 ? -14.119 22.955 21.661 1.00 88.25 280 ASP A C 1
ATOM 2062 O O . ASP A 1 280 ? -13.079 23.620 21.611 1.00 88.25 280 ASP A O 1
ATOM 2066 N N . VAL A 1 281 ? -15.319 23.526 21.791 1.00 86.50 281 VAL A N 1
ATOM 2067 C CA . VAL A 1 281 ? -15.534 24.965 21.969 1.00 86.50 281 VAL A CA 1
ATOM 2068 C C . VAL A 1 281 ? -16.366 25.199 23.215 1.00 86.50 281 VAL A C 1
ATOM 2070 O O . VAL A 1 281 ? -17.563 24.914 23.259 1.00 86.50 281 VAL A O 1
ATOM 2073 N N . LEU A 1 282 ? -15.747 25.832 24.208 1.00 84.75 282 LEU A N 1
ATOM 2074 C CA . LEU A 1 282 ? -16.465 26.350 25.360 1.00 84.75 282 LEU A CA 1
ATOM 2075 C C . LEU A 1 282 ? -17.111 27.697 25.009 1.00 84.75 282 LEU A C 1
ATOM 2077 O O . LEU A 1 282 ? -16.415 28.695 24.817 1.00 84.75 282 LEU A O 1
ATOM 2081 N N . HIS A 1 283 ? -18.443 27.746 24.979 1.00 81.94 283 HIS A N 1
ATOM 2082 C CA . HIS A 1 283 ? -19.204 28.975 24.753 1.00 81.94 283 HIS A CA 1
ATOM 2083 C C . HIS A 1 283 ? -20.410 29.063 25.694 1.00 81.94 283 HIS A C 1
ATOM 2085 O O . HIS A 1 283 ? -20.949 28.051 26.123 1.00 81.94 283 HIS A O 1
ATOM 2091 N N . THR A 1 284 ? -20.850 30.276 26.035 1.00 82.62 284 THR A N 1
ATOM 2092 C CA . THR A 1 284 ? -21.994 30.475 26.947 1.00 82.62 284 THR A CA 1
ATOM 2093 C C . THR A 1 284 ? -23.348 30.226 26.275 1.00 82.62 284 THR A C 1
ATOM 2095 O O . THR A 1 284 ? -24.314 29.907 26.965 1.00 82.62 284 THR A O 1
ATOM 2098 N N . TRP A 1 285 ? -23.410 30.337 24.944 1.00 84.75 285 TRP A N 1
ATOM 2099 C CA . TRP A 1 285 ? -24.596 30.093 24.114 1.00 84.75 285 TRP A CA 1
ATOM 2100 C C . TRP A 1 285 ? -24.208 29.334 22.845 1.00 84.75 285 TRP A C 1
ATOM 2102 O O . TRP A 1 285 ? -23.699 29.930 21.897 1.00 84.75 285 TRP A O 1
ATOM 2112 N N . VAL A 1 286 ? -24.420 28.017 22.808 1.00 85.38 286 VAL A N 1
ATOM 2113 C CA . VAL A 1 286 ? -24.022 27.185 21.656 1.00 85.38 286 VAL A CA 1
ATOM 2114 C C . VAL A 1 286 ? -24.769 27.591 20.380 1.00 85.38 286 VAL A C 1
ATOM 2116 O O . VAL A 1 286 ? -24.188 27.571 19.301 1.00 85.38 286 VAL A O 1
ATOM 2119 N N . GLY A 1 287 ? -26.022 28.047 20.497 1.00 85.12 287 GLY A N 1
ATOM 2120 C CA . GLY A 1 287 ? -26.838 28.517 19.369 1.00 85.12 287 GLY A CA 1
ATOM 2121 C C . GLY A 1 287 ? -26.305 29.738 18.603 1.00 85.12 287 GLY A C 1
ATOM 2122 O O . GLY A 1 287 ? -26.778 30.019 17.497 1.00 85.12 287 GLY A O 1
ATOM 2123 N N . ASP A 1 288 ? -25.318 30.445 19.152 1.00 85.38 288 ASP A N 1
ATOM 2124 C CA . ASP A 1 288 ? -24.667 31.582 18.490 1.00 85.38 288 ASP A CA 1
ATOM 2125 C C . ASP A 1 288 ? -23.419 31.175 17.700 1.00 85.38 288 ASP A C 1
ATOM 2127 O O . ASP A 1 288 ? -22.894 31.966 16.918 1.00 85.38 288 ASP A O 1
ATOM 2131 N N . VAL A 1 289 ? -22.948 29.941 17.874 1.00 89.38 289 VAL A N 1
ATOM 2132 C CA . VAL A 1 289 ? -21.687 29.495 17.296 1.00 89.38 289 VAL A CA 1
ATOM 2133 C C . VAL A 1 289 ? -21.905 28.975 15.875 1.00 89.38 289 VAL A C 1
ATOM 2135 O O . VAL A 1 289 ? -22.777 28.145 15.613 1.00 89.38 289 VAL A O 1
ATOM 2138 N N . SER A 1 290 ? -21.066 29.439 14.954 1.00 90.88 290 SER A N 1
ATOM 2139 C CA . SER A 1 290 ? -20.908 28.873 13.615 1.00 90.88 290 SER A CA 1
ATOM 2140 C C . SER A 1 290 ? -19.435 28.567 13.364 1.00 90.88 290 SER A C 1
ATOM 2142 O O . SER A 1 290 ? -18.589 29.430 13.598 1.00 90.88 290 SER A O 1
ATOM 2144 N N . LEU A 1 291 ? -19.128 27.374 12.860 1.00 93.00 291 LEU A N 1
ATOM 2145 C CA . LEU A 1 291 ? -17.777 26.953 12.502 1.00 93.00 291 LEU A CA 1
ATOM 2146 C C . LEU A 1 291 ? -17.716 26.554 11.037 1.00 93.00 291 LEU A C 1
ATOM 2148 O O . LEU A 1 291 ? -18.519 25.754 10.556 1.00 93.00 291 LEU A O 1
ATOM 2152 N N . THR A 1 292 ? -16.708 27.075 10.348 1.00 94.62 292 THR A N 1
ATOM 2153 C CA . THR A 1 292 ? -16.392 26.712 8.968 1.00 94.62 292 THR A CA 1
ATOM 2154 C C . THR A 1 292 ? -14.948 26.246 8.902 1.00 94.62 292 THR A C 1
ATOM 2156 O O . THR A 1 292 ? -14.039 26.985 9.269 1.00 94.62 292 THR A O 1
ATOM 2159 N N . LEU A 1 293 ? -14.740 25.028 8.412 1.00 94.62 293 LEU A N 1
ATOM 2160 C CA . LEU A 1 293 ? -13.424 24.519 8.061 1.00 94.62 293 LEU A CA 1
ATOM 2161 C C . LEU A 1 293 ? -13.082 24.985 6.646 1.00 94.62 293 LEU A C 1
ATOM 2163 O O . LEU A 1 293 ? -13.910 24.859 5.747 1.00 94.62 293 LEU A O 1
ATOM 2167 N N . THR A 1 294 ? -11.871 25.500 6.438 1.00 94.31 294 THR A N 1
ATOM 2168 C CA . THR A 1 294 ? -11.403 25.942 5.117 1.00 94.31 294 THR A CA 1
ATOM 2169 C C . THR A 1 294 ? -10.044 25.337 4.794 1.00 94.31 294 THR A C 1
ATOM 2171 O O . THR A 1 294 ? -9.094 25.498 5.557 1.00 94.31 294 THR A O 1
ATOM 2174 N N . HIS A 1 295 ? -9.936 24.683 3.638 1.00 91.50 295 HIS A N 1
ATOM 2175 C CA . HIS A 1 295 ? -8.659 24.256 3.079 1.00 91.50 295 HIS A CA 1
ATOM 2176 C C . HIS A 1 295 ? -7.965 25.453 2.419 1.00 91.50 295 HIS A C 1
ATOM 2178 O O . HIS A 1 295 ? -8.339 25.858 1.314 1.00 91.50 295 HIS A O 1
ATOM 2184 N N . VAL A 1 296 ? -6.972 26.017 3.115 1.00 90.62 296 VAL A N 1
ATOM 2185 C CA . VAL A 1 296 ? -6.346 27.318 2.811 1.00 90.62 296 VAL A CA 1
ATOM 2186 C C . VAL A 1 296 ? -5.867 27.429 1.362 1.00 90.62 296 VAL A C 1
ATOM 2188 O O . VAL A 1 296 ? -6.165 28.427 0.710 1.00 90.62 296 VAL A O 1
ATOM 2191 N N . ASP A 1 297 ? -5.204 26.400 0.831 1.00 86.19 297 ASP A N 1
ATOM 2192 C CA . ASP A 1 297 ? -4.591 26.466 -0.504 1.00 86.19 297 ASP A CA 1
ATOM 2193 C C . ASP A 1 297 ? -5.620 26.479 -1.638 1.00 86.19 297 ASP A C 1
ATOM 2195 O O . ASP A 1 297 ? -5.426 27.125 -2.667 1.00 86.19 297 ASP A O 1
ATOM 2199 N N . THR A 1 298 ? -6.738 25.773 -1.456 1.00 90.06 298 THR A N 1
ATOM 2200 C CA . THR A 1 298 ? -7.797 25.694 -2.481 1.00 90.06 298 THR A CA 1
ATOM 2201 C C . THR A 1 298 ? -8.924 26.699 -2.261 1.00 90.06 298 THR A C 1
ATOM 2203 O O . THR A 1 298 ? -9.714 26.933 -3.169 1.00 90.06 298 THR A O 1
ATOM 2206 N N . GLY A 1 299 ? -9.050 27.238 -1.045 1.00 92.94 299 GLY A N 1
ATOM 2207 C CA . GLY A 1 299 ? -10.203 28.026 -0.610 1.00 92.94 299 GLY A CA 1
ATOM 2208 C C . GLY A 1 299 ? -11.502 27.225 -0.443 1.00 92.94 299 GLY A C 1
ATOM 2209 O O . GLY A 1 299 ? -12.557 27.823 -0.255 1.00 92.94 299 GLY A O 1
ATOM 2210 N N . THR A 1 300 ? -11.458 25.891 -0.526 1.00 91.44 300 THR A N 1
ATOM 2211 C CA . THR A 1 300 ? -12.638 25.036 -0.329 1.00 91.44 300 THR A CA 1
ATOM 2212 C C . THR A 1 300 ? -13.064 25.075 1.134 1.00 91.44 300 THR A C 1
ATOM 2214 O O . THR A 1 300 ? -12.234 24.845 2.012 1.00 91.44 300 THR A O 1
ATOM 2217 N N . SER A 1 301 ? -14.350 25.313 1.396 1.00 95.06 301 SER A N 1
ATOM 2218 C CA . SER A 1 301 ? -14.887 25.415 2.754 1.00 95.06 301 SER A CA 1
ATOM 2219 C C . SER A 1 301 ? -16.059 24.468 2.990 1.00 95.06 301 SER A C 1
ATOM 2221 O O . SER A 1 301 ? -16.865 24.225 2.092 1.00 95.06 301 SER A O 1
ATOM 2223 N N . ALA A 1 302 ? -16.178 23.991 4.226 1.00 93.81 302 ALA A N 1
ATOM 2224 C CA . ALA A 1 302 ? -17.314 23.230 4.723 1.00 93.81 302 ALA A CA 1
ATOM 2225 C C . ALA A 1 302 ? -17.767 23.800 6.071 1.00 93.81 302 ALA A C 1
ATOM 2227 O O . ALA A 1 302 ? -16.959 23.997 6.980 1.00 93.81 302 ALA A O 1
ATOM 2228 N N . THR A 1 303 ? -19.063 24.068 6.213 1.00 94.06 303 THR A N 1
ATOM 2229 C CA . THR A 1 303 ? -19.649 24.451 7.501 1.00 94.06 303 THR A CA 1
ATOM 2230 C C . THR A 1 303 ? -19.824 23.199 8.354 1.00 94.06 303 THR A C 1
ATOM 2232 O O . THR A 1 303 ? -20.534 22.280 7.957 1.00 94.06 303 THR A O 1
ATOM 2235 N N . ILE A 1 304 ? -19.157 23.163 9.507 1.00 91.94 304 ILE A N 1
ATOM 2236 C CA . ILE A 1 304 ? -19.171 22.021 10.434 1.00 91.94 304 ILE A CA 1
ATOM 2237 C C . ILE A 1 304 ? -20.299 22.186 11.454 1.00 91.94 304 ILE A C 1
ATOM 2239 O O . ILE A 1 304 ? -21.014 21.240 11.768 1.00 91.94 304 ILE A O 1
ATOM 2243 N N . ILE A 1 305 ? -20.482 23.413 11.942 1.00 90.75 305 ILE A N 1
ATOM 2244 C CA . ILE A 1 305 ? -21.532 23.786 12.887 1.00 90.75 305 ILE A CA 1
ATOM 2245 C C . ILE A 1 305 ? -22.172 25.076 12.378 1.00 90.75 305 ILE A C 1
ATOM 2247 O O . ILE A 1 305 ? -21.469 26.039 12.080 1.00 90.75 305 ILE A O 1
ATOM 2251 N N . ASP A 1 306 ? -23.500 25.108 12.302 1.00 91.81 306 ASP A N 1
ATOM 2252 C CA . ASP A 1 306 ? -24.271 26.314 11.993 1.00 91.81 306 ASP A CA 1
ATOM 2253 C C . ASP A 1 306 ? -25.387 26.477 13.019 1.00 91.81 306 ASP A C 1
ATOM 2255 O O . ASP A 1 306 ? -26.415 25.802 12.946 1.00 91.81 306 ASP A O 1
ATOM 2259 N N . ARG A 1 307 ? -25.143 27.340 14.009 1.00 90.50 307 ARG A N 1
ATOM 2260 C CA . ARG A 1 307 ? -26.122 27.802 14.999 1.00 90.50 307 ARG A CA 1
ATOM 2261 C C . ARG A 1 307 ? -27.054 26.695 15.511 1.00 90.50 307 ARG A C 1
ATOM 2263 O O . ARG A 1 307 ? -28.262 26.722 15.240 1.00 90.50 307 ARG A O 1
ATOM 2270 N N . PRO A 1 308 ? -26.526 25.713 16.266 1.00 89.12 308 PRO A N 1
ATOM 2271 C CA . PRO A 1 308 ? -27.306 24.582 16.755 1.00 89.12 308 PRO A CA 1
ATOM 2272 C C . PRO A 1 308 ? -28.642 24.999 17.380 1.00 89.12 308 PRO A C 1
ATOM 2274 O O . PRO A 1 308 ? -28.698 25.877 18.239 1.00 89.12 308 PRO A O 1
ATOM 2277 N N . GLY A 1 309 ? -29.734 24.370 16.938 1.00 84.88 309 GLY A N 1
ATOM 2278 C CA . GLY A 1 309 ? -31.100 24.663 17.391 1.00 84.88 309 GLY A CA 1
ATOM 2279 C C . GLY A 1 309 ? -31.862 25.696 16.549 1.00 84.88 309 GLY A C 1
ATOM 2280 O O . GLY A 1 309 ? -33.067 25.863 16.746 1.00 84.88 309 GLY A O 1
ATOM 2281 N N . VAL A 1 310 ? -31.222 26.360 15.586 1.00 87.25 310 VAL A N 1
ATOM 2282 C CA . VAL A 1 310 ? -31.897 27.189 14.573 1.00 87.25 310 VAL A CA 1
ATOM 2283 C C . VAL A 1 310 ? -32.276 26.300 13.374 1.00 87.25 310 VAL A C 1
ATOM 2285 O O . VAL A 1 310 ? -31.486 25.442 12.988 1.00 87.25 310 VAL A O 1
ATOM 2288 N N . PRO A 1 311 ? -33.481 26.437 12.776 1.00 87.00 311 PRO A N 1
ATOM 2289 C CA . PRO A 1 311 ? -34.523 27.440 13.026 1.00 87.00 311 PRO A CA 1
ATOM 2290 C C . PRO A 1 311 ? -35.578 27.043 14.072 1.00 87.00 311 PRO A C 1
ATOM 2292 O O . PRO A 1 311 ? -36.582 27.740 14.209 1.00 87.00 311 PRO A O 1
ATOM 2295 N N . ALA A 1 312 ? -35.407 25.928 14.788 1.00 83.81 312 ALA A N 1
ATOM 2296 C CA . ALA A 1 312 ? -36.395 25.465 15.768 1.00 83.81 312 ALA A CA 1
ATOM 2297 C C . ALA A 1 312 ? -36.632 26.476 16.909 1.00 83.81 312 ALA A C 1
ATOM 2299 O O . ALA A 1 312 ? -37.739 26.545 17.446 1.00 83.81 312 ALA A O 1
ATOM 2300 N N . SER A 1 313 ? -35.633 27.297 17.243 1.00 84.50 313 SER A N 1
ATOM 2301 C CA . SER A 1 313 ? -35.783 28.481 18.089 1.00 84.50 313 SER A CA 1
ATOM 2302 C C . SER A 1 313 ? -35.165 29.722 17.431 1.00 84.50 313 SER A C 1
ATOM 2304 O O . SER A 1 313 ? -34.355 29.633 16.508 1.00 84.50 313 SER A O 1
ATOM 2306 N N . THR A 1 314 ? -35.529 30.905 17.931 1.00 82.19 314 THR A N 1
ATOM 2307 C CA . THR A 1 314 ? -34.973 32.187 17.463 1.00 82.19 314 THR A CA 1
ATOM 2308 C C . THR A 1 314 ? -33.478 32.342 17.774 1.00 82.19 314 THR A C 1
ATOM 2310 O O . THR A 1 314 ? -32.776 33.052 17.057 1.00 82.19 314 THR A O 1
ATOM 2313 N N . PHE A 1 315 ? -32.993 31.698 18.841 1.00 79.38 315 PHE A N 1
ATOM 2314 C CA . PHE A 1 315 ? -31.653 31.915 19.410 1.00 79.38 315 PHE A CA 1
ATOM 2315 C C . PHE A 1 315 ? -30.807 30.631 19.498 1.00 79.38 315 PHE A C 1
ATOM 2317 O O . PHE A 1 315 ? -29.749 30.630 20.110 1.00 79.38 315 PHE A O 1
ATOM 2324 N N . GLY A 1 316 ? -31.271 29.528 18.909 1.00 83.62 316 GLY A N 1
ATOM 2325 C CA . GLY A 1 316 ? -30.634 28.216 19.017 1.00 83.62 316 GLY A CA 1
ATOM 2326 C C . GLY A 1 316 ? -30.725 27.582 20.414 1.00 83.62 316 GLY A C 1
ATOM 2327 O O . GLY A 1 316 ? -31.632 27.881 21.200 1.00 83.62 316 GLY A O 1
ATOM 2328 N N . CYS A 1 317 ? -29.819 26.644 20.688 1.00 79.62 317 CYS A N 1
ATOM 2329 C CA . CYS A 1 317 ? -29.699 25.923 21.953 1.00 79.62 317 CYS A CA 1
ATOM 2330 C C . CYS A 1 317 ? -29.027 26.794 23.028 1.00 79.62 317 CYS A C 1
ATOM 2332 O O . CYS A 1 317 ? -27.994 27.419 22.787 1.00 79.62 317 CYS A O 1
ATOM 2334 N N . SER A 1 318 ? -29.604 26.812 24.234 1.00 71.88 318 SER A N 1
ATOM 2335 C CA . SER A 1 318 ? -29.177 27.661 25.358 1.00 71.88 318 SER A CA 1
ATOM 2336 C C . SER A 1 318 ? -28.168 27.003 26.310 1.00 71.88 318 SER A C 1
ATOM 2338 O O . SER A 1 318 ? -28.053 27.428 27.457 1.00 71.88 318 SER A O 1
ATOM 2340 N N . GLY A 1 319 ? -27.508 25.922 25.896 1.00 63.78 319 GLY A N 1
ATOM 2341 C CA . GLY A 1 319 ? -26.588 25.164 26.744 1.00 63.78 319 GLY A CA 1
ATOM 2342 C C . GLY A 1 319 ? -25.652 24.274 25.934 1.00 63.78 319 GLY A C 1
ATOM 2343 O O . GLY A 1 319 ? -25.884 24.089 24.737 1.00 63.78 319 GLY A O 1
ATOM 2344 N N . ASN A 1 320 ? -24.613 23.787 26.622 1.00 55.00 320 ASN A N 1
ATOM 2345 C CA . ASN A 1 320 ? -23.618 22.835 26.119 1.00 55.00 320 ASN A CA 1
ATOM 2346 C C . ASN A 1 320 ? -24.246 21.489 25.762 1.00 55.00 320 ASN A C 1
ATOM 2348 O O . ASN A 1 320 ? -25.096 21.019 26.557 1.00 55.00 320 ASN A O 1
#

Mean predicted aligned error: 11.57 Å

Solvent-accessible surface area (backbone atoms only — not comparable to full-atom values): 18834 Å² total; per-residue (Å²): 110,60,20,56,28,66,50,97,93,40,40,34,32,29,35,65,86,70,83,26,28,38,26,39,34,43,86,88,79,70,49,71,41,85,67,28,61,36,66,73,75,51,52,39,46,28,4,24,23,30,32,72,80,78,60,51,37,36,32,24,26,48,30,67,53,82,75,40,39,20,41,27,36,53,42,88,85,32,48,75,45,80,74,40,68,52,61,94,92,59,69,70,43,31,6,20,19,31,40,83,90,40,38,38,38,41,24,46,32,48,57,54,48,29,40,32,32,31,70,79,78,70,42,76,54,85,56,44,79,39,92,50,85,59,67,65,94,63,34,74,36,79,61,71,90,68,56,71,49,79,42,71,48,77,50,67,20,34,39,72,51,79,90,54,72,42,96,33,75,70,81,91,76,64,69,68,40,62,35,17,39,21,46,35,41,32,26,61,14,64,41,67,29,40,28,35,32,34,37,30,75,80,77,40,77,77,47,69,72,44,81,47,80,42,40,54,74,36,70,52,72,53,67,53,73,48,72,39,71,64,96,76,87,78,55,75,49,78,47,74,41,72,90,88,83,78,82,82,86,69,82,72,53,82,97,42,95,83,54,70,88,84,87,78,88,76,94,72,89,82,82,85,89,74,84,89,86,88,85,91,76,96,64,86,44,42,14,75,43,67,42,70,52,64,46,77,92,79,65,50,68,48,77,79,41,71,23,47,48,53,82,87,34,99,64,26,33,82,51,129

pLDDT: mean 92.16, std 7.03, range [55.0, 98.62]

Radius of gyration: 28.52 Å; Cα contacts (8 Å, |Δi|>4): 692; chains: 1; bounding box: 69×65×62 Å

Nearest PDB structures (foldseek):
  3idu-assembly1_A  TM=6.834E-01  e=4.509E-02  Pyrococcus furiosus
  3idu-assembly2_B  TM=6.048E-01  e=5.287E-02  Pyrococcus furiosus
  8afy-assembly1_B  TM=3.879E-01  e=3.923E-03  Saccharomyces cerevisiae
  8afw-assembly1_A  TM=4.169E-01  e=7.418E-03  Saccharomyces cerevisiae
  6kyb-assembly1_A  TM=4.545E-01  e=2.145E-02  Saccharomyces cerevisiae S288C

Sequence (320 aa):
MVGLAFYNGQLYGVKNIANEAIWAIDTNTLVATVFIDYADADFDLGGFAADPNTGEFYATNDDTTPNGSGLFRINPDGSGTLIAPYPAGQTDIDGLAVSDDGYAYLVIDEPGFIYVYDLVGNAYTTPLDNPWTSAEVFSGGAYIVQPSGAAISLNKTVGTDPGVCAVTDTIDVPAGTEVTYCYEVTNTGTATLNYHDLDDSELGNIFSGLPYALIPGASAFITQSVTINATTVNTGTWTAYNPLCSTPNVAIPDNNLDGVTDTLAVNLTGSISDLNVDVDVLHTWVGDVSLTLTHVDTGTSATIIDRPGVPASTFGCSGN

Foldseek 3Di:
DQEWEDEPNWIWDFDQDPQTAIWTADPVVRDTDGQAGADHPQFPWAAWYAQHVPRWIWTFGLDCPDPGGAIWTQDSNRDTDHLDHDDPPDRDFREWEADNQQKIFTDAQAFDWGWIARSVVSGTDDTHGDPDHHGDDHDYDYDDPQAEDWDKDKDKDKAQDQPDGDPHNDDDDAAFHKMKIKIKMFTQHQDWFFFKWKAKPVVGTPDGGDGDTRHHGDMDMHMDIDGGGDDDDMDMDMDTHDDQDDDPVDDFDPPDPVTDDDDGDDPDDDDDPDDDDDDDDDDQAQQVDWDKDADVVVRDIDTPDHRAQPPVDPRHGRHD

Secondary structure (DSSP, 8-state):
--EEEEETTEEEEEE-SSS-EEEEE-TTT--EEEEEE--TTS--EEEEEE-TTT--EEEEE---SSS-SEEEEEPTTS-EEEEEEPPTT-----EEEE-TTSEEEEE-SSSSEEEEEETTTTEE-PPEEPS--S--S-----------SS-EEEEEEEES-TTS--S-S-----TTEEEEEEEEEEE-SSSPEEEEEEEETTTEEEEEEEEEEE-TT-EEEEEEEEEE-S-----EEEEEE---------PPPTT-TT-----------S-------------S-GGG-EEEEEETTTTEEEEEEE-TTTTTSSS--S--